Protein AF-J9F140-F1 (afdb_monomer_lite)

Foldseek 3Di:
DVVVVVVVVVVVVVVVVVVVVCVVVVVVVCQQADPNHGQPLSVVVVVCVVVVDDPPPLVVVLVVCVPDDLLVLLVVLLVLLVCLFCVNPQDPVDDLVVLVVLVVVLVPPPPVPDDPVRNVVSVVVSVVSVVVVVVSLVRQLVSLSVSLSCLVSSVVSLVVSLVVLVVDDDDPVSVVSNVSSVVSVVSSVVSNVNSSVSNVVSVVSD

Secondary structure (DSSP, 8-state):
-HHHHHHHHHHHHHHHHHHHHHHHHHHHHHHHEETTEE-HHHHHHHHHHHTT----TTHHHHHHTTTS-HHHHHHHHHHHHHHTSGGGT---SS-HHHHHHHHHHHHHS-TTSS-HHHHHHHHHHHHHHHHHHHHHHHHHHHHHHHHHTTHHHHHHHHHHHHHHHHHS---HHHHHHHHHHHHHHHHHHHHHHHHHHHHHHHHHH-

Sequence (206 aa):
MKSIIWSHLLVSVILWISRTVDAVLLRKKHELFVDDVPCYICAAEWKLQSGGRKIVTELAKLIEDEDKCEATVVREVKNTLIMMQPESWQNTAIDGFTLKRDTEEFLNENQNSLSLEQFRKKLTILSSRWEKYRMQQDFNKWTTLRHWLRLPALRLRLQILEKDLKNEKQSRRFRRLLHRVKQVQNILQSVRKKLQDVYAIFHREG

Structure (mmCIF, N/CA/C/O backbone):
data_AF-J9F140-F1
#
_entry.id   AF-J9F140-F1
#
loop_
_atom_site.group_PDB
_atom_site.id
_atom_site.type_symbol
_atom_site.label_atom_id
_atom_site.label_alt_id
_atom_site.label_comp_id
_atom_site.label_asym_id
_atom_site.label_entity_id
_atom_site.label_seq_id
_atom_site.pdbx_PDB_ins_code
_atom_site.Cartn_x
_atom_site.Cartn_y
_atom_site.Cartn_z
_atom_site.occupancy
_atom_site.B_iso_or_equiv
_atom_site.auth_seq_id
_atom_site.auth_comp_id
_atom_site.auth_asym_id
_atom_site.auth_atom_id
_atom_site.pdbx_PDB_model_num
ATOM 1 N N . MET A 1 1 ? 39.757 40.981 27.032 1.00 59.47 1 MET A N 1
ATOM 2 C CA . MET A 1 1 ? 39.520 40.463 25.661 1.00 59.47 1 MET A CA 1
ATOM 3 C C . MET A 1 1 ? 39.033 39.009 25.583 1.00 59.47 1 MET A C 1
ATOM 5 O O . MET A 1 1 ? 38.206 38.746 24.724 1.00 59.47 1 MET A O 1
ATOM 9 N N . LYS A 1 2 ? 39.452 38.067 26.452 1.00 66.94 2 LYS A N 1
ATOM 10 C CA . LYS A 1 2 ? 39.021 36.647 26.361 1.00 66.94 2 LYS A CA 1
ATOM 11 C C . LYS A 1 2 ? 37.501 36.404 26.510 1.00 66.94 2 LYS A C 1
ATOM 13 O O . LYS A 1 2 ? 36.978 35.514 25.854 1.00 66.94 2 LYS A O 1
ATOM 18 N N . SER A 1 3 ? 36.792 37.207 27.311 1.00 78.50 3 SER A N 1
ATOM 19 C CA . SER A 1 3 ? 35.352 37.015 27.587 1.00 78.50 3 SER A CA 1
ATOM 20 C C . SER A 1 3 ? 34.447 37.259 26.364 1.00 78.50 3 SER A C 1
ATOM 22 O O . SER A 1 3 ? 33.542 36.475 26.093 1.00 78.50 3 SER A O 1
ATOM 24 N N . ILE A 1 4 ? 34.750 38.287 25.561 1.00 79.00 4 ILE A N 1
ATOM 25 C CA . ILE A 1 4 ? 33.951 38.662 24.377 1.00 79.00 4 ILE A CA 1
ATOM 26 C C . ILE A 1 4 ? 34.038 37.584 23.283 1.00 79.00 4 ILE A C 1
ATOM 28 O O . ILE A 1 4 ? 33.052 37.267 22.630 1.00 79.00 4 ILE A O 1
ATOM 32 N N . ILE A 1 5 ? 35.206 36.962 23.106 1.00 80.75 5 ILE A N 1
ATOM 33 C CA . ILE A 1 5 ? 35.382 35.888 22.115 1.00 80.75 5 ILE A CA 1
ATOM 34 C C . ILE A 1 5 ? 34.545 34.657 22.500 1.00 80.75 5 ILE A C 1
ATOM 36 O O . ILE A 1 5 ? 33.946 34.016 21.639 1.00 80.75 5 ILE A O 1
ATOM 40 N N . TRP A 1 6 ? 34.459 34.351 23.798 1.00 77.3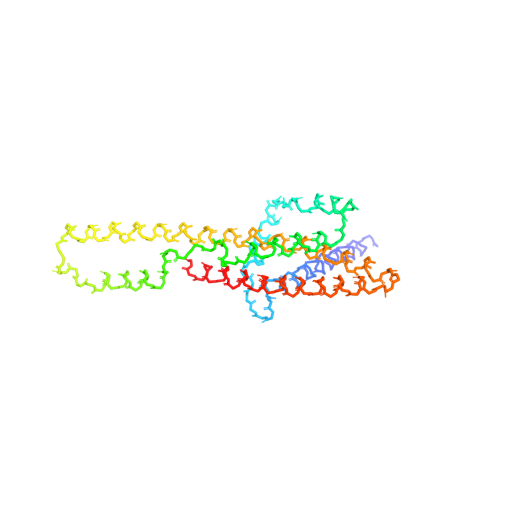1 6 TRP A N 1
ATOM 41 C CA . TRP A 1 6 ? 33.700 33.205 24.299 1.00 77.31 6 TRP A CA 1
ATOM 42 C C . TRP A 1 6 ? 32.186 33.385 24.137 1.00 77.31 6 TRP A C 1
ATOM 44 O O . TRP A 1 6 ? 31.502 32.446 23.730 1.00 77.31 6 TRP A O 1
ATOM 54 N N . SER A 1 7 ? 31.662 34.594 24.372 1.00 80.62 7 SER A N 1
ATOM 55 C CA . SER A 1 7 ? 30.239 34.881 24.152 1.00 80.62 7 SER A CA 1
ATOM 56 C C . SER A 1 7 ? 29.858 34.804 22.670 1.00 80.62 7 SER A C 1
ATOM 58 O O . SER A 1 7 ? 28.832 34.211 22.339 1.00 80.62 7 SER A O 1
ATOM 60 N N . HIS A 1 8 ? 30.701 35.307 21.761 1.00 82.69 8 HIS A N 1
ATOM 61 C CA . HIS A 1 8 ? 30.459 35.186 20.319 1.00 82.69 8 HIS A CA 1
ATOM 62 C C . HIS A 1 8 ? 30.480 33.733 19.825 1.00 82.69 8 HIS A C 1
ATOM 64 O O . HIS A 1 8 ? 29.659 33.373 18.980 1.00 82.69 8 HIS A O 1
ATOM 70 N N . LEU A 1 9 ? 31.372 32.889 20.357 1.00 83.25 9 LEU A N 1
ATOM 71 C CA . LEU A 1 9 ? 31.403 31.457 20.037 1.00 83.25 9 LEU A CA 1
ATOM 72 C C . LEU A 1 9 ? 30.153 30.725 20.546 1.00 83.25 9 LEU A C 1
ATOM 74 O O . LEU A 1 9 ? 29.583 29.914 19.825 1.00 83.25 9 LEU A O 1
ATOM 78 N N . LEU A 1 10 ? 29.679 31.039 21.753 1.00 85.19 10 LEU A N 1
ATOM 79 C CA . LEU A 1 10 ? 28.438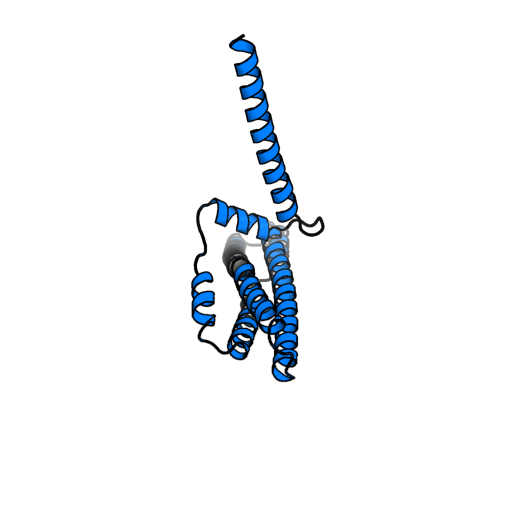 30.464 22.281 1.00 85.19 10 LEU A CA 1
ATOM 80 C C . LEU A 1 10 ? 27.223 30.847 21.430 1.00 85.19 10 LEU A C 1
ATOM 82 O O . LEU A 1 10 ? 26.430 29.982 21.062 1.00 85.19 10 LEU A O 1
ATOM 86 N N . VAL A 1 11 ? 27.096 32.125 21.066 1.00 84.38 11 VAL A N 1
ATOM 87 C CA . VAL A 1 11 ? 25.976 32.607 20.245 1.00 84.38 11 VAL A CA 1
ATOM 88 C C . VAL A 1 11 ? 26.010 31.999 18.841 1.00 84.38 11 VAL A C 1
ATOM 90 O O . VAL A 1 11 ? 24.961 31.614 18.327 1.00 84.38 11 VAL A O 1
ATOM 93 N N . SER A 1 12 ? 27.186 31.855 18.221 1.00 81.94 12 SER A N 1
ATOM 94 C CA . SER A 1 12 ? 27.295 31.239 16.893 1.00 81.94 12 SER A CA 1
ATOM 95 C C . SER A 1 12 ? 26.945 29.749 16.914 1.00 81.94 12 SER A C 1
ATOM 97 O O . SER A 1 12 ? 26.233 29.287 16.021 1.00 81.94 12 SER A O 1
ATOM 99 N N . VAL A 1 13 ? 27.344 29.017 17.960 1.00 80.56 13 VAL A N 1
ATOM 100 C CA . VAL A 1 13 ? 26.950 27.615 18.167 1.00 80.56 13 VAL A CA 1
ATOM 101 C C . VAL A 1 13 ? 25.440 27.499 18.388 1.00 80.56 13 VAL A C 1
ATOM 103 O O . VAL A 1 13 ? 24.804 26.669 17.744 1.00 80.56 13 VAL A O 1
ATOM 106 N N . ILE A 1 14 ? 24.834 28.358 19.214 1.00 80.81 14 ILE A N 1
ATOM 107 C CA . ILE A 1 14 ? 23.378 28.357 19.448 1.00 80.81 14 ILE A CA 1
ATOM 108 C C . ILE A 1 14 ? 22.607 28.692 18.165 1.00 80.81 14 ILE A C 1
ATOM 110 O O . ILE A 1 14 ? 21.618 28.028 17.856 1.00 80.81 14 ILE A O 1
ATOM 114 N N . LEU A 1 15 ? 23.057 29.679 17.385 1.00 76.81 15 LEU A N 1
ATOM 115 C CA . LEU A 1 15 ? 22.443 30.034 16.101 1.00 76.81 15 LEU A CA 1
ATOM 116 C C . LEU A 1 15 ? 22.581 28.911 15.069 1.00 76.81 15 LEU A C 1
ATOM 118 O O . LEU A 1 15 ? 21.655 28.672 14.295 1.00 76.81 15 LEU A O 1
ATOM 122 N N . TRP A 1 16 ? 23.711 28.203 15.059 1.00 76.75 16 TRP A N 1
ATOM 123 C CA . TRP A 1 16 ? 23.919 27.050 14.187 1.00 76.75 16 TRP A CA 1
ATOM 124 C C . TRP A 1 16 ? 23.040 25.860 14.598 1.00 76.75 16 TRP A C 1
ATOM 126 O O . TRP A 1 16 ? 22.388 25.257 13.744 1.00 76.75 16 TRP A O 1
ATOM 136 N N . ILE A 1 17 ? 22.924 25.576 15.900 1.00 71.94 17 ILE A N 1
ATOM 137 C CA . ILE A 1 17 ? 21.988 24.574 16.433 1.00 71.94 17 ILE A CA 1
ATOM 138 C C . ILE A 1 17 ? 20.545 24.963 16.092 1.00 71.94 17 ILE A C 1
ATOM 140 O O . ILE A 1 17 ? 19.799 24.136 15.586 1.00 71.94 17 ILE A O 1
ATOM 144 N N . SER A 1 18 ? 20.158 26.224 16.275 1.00 62.44 18 SER A N 1
ATOM 145 C CA . SER A 1 18 ? 18.796 26.690 15.973 1.00 62.44 18 SER A CA 1
ATOM 146 C C . SER A 1 18 ? 18.481 26.555 14.483 1.00 62.44 18 SER A C 1
ATOM 148 O O . SER A 1 18 ? 17.487 25.939 14.123 1.00 62.44 18 SER A O 1
ATOM 150 N N . ARG A 1 19 ? 19.381 27.003 13.594 1.00 60.34 19 ARG A N 1
ATOM 151 C CA . ARG A 1 19 ? 19.200 26.847 12.139 1.00 60.34 19 ARG A CA 1
ATOM 152 C C . ARG A 1 19 ? 19.145 25.388 11.699 1.00 60.34 19 ARG A C 1
ATOM 154 O O . ARG A 1 19 ? 18.397 25.067 10.780 1.00 60.34 19 ARG A O 1
ATOM 161 N N . THR A 1 20 ? 19.936 24.508 12.311 1.00 58.12 20 THR A N 1
ATOM 162 C CA . THR A 1 20 ? 19.907 23.075 11.981 1.00 58.12 20 THR A CA 1
ATOM 163 C C . THR A 1 20 ? 18.639 22.410 12.505 1.00 58.12 20 THR A C 1
ATOM 165 O O . THR A 1 20 ? 18.021 21.647 11.767 1.00 58.12 20 THR A O 1
ATOM 168 N N . VAL A 1 21 ? 18.190 22.748 13.715 1.00 54.88 21 VAL A N 1
ATOM 169 C CA . VAL A 1 21 ? 16.922 22.278 14.288 1.00 54.88 21 VAL A CA 1
ATOM 170 C C . VAL A 1 21 ? 15.734 22.773 13.464 1.00 54.88 21 VAL A C 1
ATOM 172 O O . VAL A 1 21 ? 14.889 21.956 13.107 1.00 54.88 21 VAL A O 1
ATOM 175 N N . ASP A 1 22 ? 15.710 24.046 13.068 1.00 51.19 22 ASP A N 1
ATOM 176 C CA . ASP A 1 22 ? 14.658 24.633 12.233 1.00 51.19 22 ASP A CA 1
ATOM 177 C C . ASP A 1 22 ? 14.644 24.034 10.827 1.00 51.19 22 ASP A C 1
ATOM 179 O O . ASP A 1 22 ? 13.587 23.650 10.337 1.00 51.19 22 ASP A O 1
ATOM 183 N N . ALA A 1 23 ? 15.802 23.876 10.175 1.00 51.81 23 ALA A N 1
ATOM 184 C CA . ALA A 1 23 ? 15.877 23.245 8.856 1.00 51.81 23 ALA A CA 1
ATOM 185 C C . ALA A 1 23 ? 15.417 21.779 8.903 1.00 51.81 23 ALA A C 1
ATOM 187 O O . ALA A 1 23 ? 14.717 21.311 8.002 1.00 51.81 23 ALA A O 1
ATOM 188 N N . VAL A 1 24 ? 15.771 21.062 9.972 1.00 53.59 24 VAL A N 1
ATOM 189 C CA . VAL A 1 24 ? 15.339 19.684 10.204 1.00 53.59 24 VAL A CA 1
ATOM 190 C C . VAL A 1 24 ? 13.840 19.630 10.516 1.00 53.59 24 VAL A C 1
ATOM 192 O O . VAL A 1 24 ? 13.155 18.786 9.949 1.00 53.59 24 VAL A O 1
ATOM 195 N N . LEU A 1 25 ? 13.298 20.520 11.351 1.00 48.81 25 LEU A N 1
ATOM 196 C CA . LEU A 1 25 ? 11.868 20.585 11.688 1.00 48.81 25 LEU A CA 1
ATOM 197 C C . LEU A 1 25 ? 11.001 21.010 10.499 1.00 48.81 25 LEU A C 1
ATOM 199 O O . LEU A 1 25 ? 9.963 20.397 10.256 1.00 48.81 25 LEU A O 1
ATOM 203 N N . LEU A 1 26 ? 11.422 22.020 9.736 1.00 48.19 26 LEU A N 1
ATOM 204 C CA . LEU A 1 26 ? 10.683 22.532 8.581 1.00 48.19 26 LEU A CA 1
ATOM 205 C C . LEU A 1 26 ? 10.656 21.510 7.446 1.00 48.19 26 LEU A C 1
ATOM 207 O O . LEU A 1 26 ? 9.578 21.241 6.914 1.00 48.19 26 LEU A O 1
ATOM 211 N N . ARG A 1 27 ? 11.794 20.875 7.125 1.00 48.53 27 ARG A N 1
ATOM 212 C CA . ARG A 1 27 ? 11.831 19.789 6.133 1.00 48.53 27 ARG A CA 1
ATOM 213 C C . ARG A 1 27 ? 10.997 18.580 6.608 1.00 48.53 27 ARG A C 1
ATOM 215 O O . ARG A 1 27 ? 10.273 18.007 5.805 1.00 48.53 27 ARG A O 1
ATOM 222 N N . LYS A 1 28 ? 10.981 18.278 7.919 1.00 50.09 28 LYS A N 1
ATOM 223 C CA . LYS A 1 28 ? 10.159 17.208 8.534 1.00 50.09 28 LYS A CA 1
ATOM 224 C C . LYS A 1 28 ? 8.651 17.480 8.528 1.00 50.09 28 LYS A C 1
ATOM 226 O O . LYS A 1 28 ? 7.879 16.554 8.291 1.00 50.09 28 LYS A O 1
ATOM 231 N N . LYS A 1 29 ? 8.203 18.717 8.787 1.00 48.66 29 LYS A N 1
ATOM 232 C CA . LYS A 1 29 ? 6.767 19.063 8.764 1.00 48.66 29 LYS A CA 1
ATOM 233 C C . LYS A 1 29 ? 6.185 18.887 7.358 1.00 48.66 29 LYS A C 1
ATOM 235 O O . LYS A 1 29 ? 5.080 18.375 7.230 1.00 48.66 29 LYS A O 1
ATOM 240 N N . HIS A 1 30 ? 6.957 19.233 6.325 1.00 45.16 30 HIS A N 1
ATOM 241 C CA . HIS A 1 30 ? 6.558 19.069 4.923 1.00 45.16 30 HIS A CA 1
ATOM 242 C C . HIS A 1 30 ? 6.553 17.606 4.449 1.00 45.16 30 HIS A C 1
ATOM 244 O O . HIS A 1 30 ? 5.907 17.300 3.459 1.00 45.16 30 HIS A O 1
ATOM 250 N N . GLU A 1 31 ? 7.249 16.686 5.124 1.00 47.69 31 GLU A N 1
ATOM 251 C CA . GLU A 1 31 ? 7.176 15.250 4.798 1.00 47.69 31 GLU A CA 1
ATOM 252 C C . GLU A 1 31 ? 6.000 14.550 5.499 1.00 47.69 31 GLU A C 1
ATOM 254 O O . GLU A 1 31 ? 5.459 13.571 4.987 1.00 47.69 31 GLU A O 1
ATOM 259 N N . LEU A 1 32 ? 5.571 15.058 6.659 1.00 57.47 32 LEU A N 1
ATOM 260 C CA . LEU A 1 32 ? 4.424 14.530 7.409 1.00 57.47 32 LEU A CA 1
ATOM 261 C C . LEU A 1 32 ? 3.071 14.996 6.853 1.00 57.47 32 LEU A C 1
ATOM 263 O O . LEU A 1 32 ? 2.058 14.351 7.124 1.00 57.47 32 LEU A O 1
ATOM 267 N N . PHE A 1 33 ? 3.055 16.077 6.075 1.00 53.47 33 PHE A N 1
ATOM 268 C CA . PHE A 1 33 ? 1.880 16.600 5.382 1.00 53.47 33 PHE A CA 1
ATOM 269 C C . PHE A 1 33 ? 2.134 16.596 3.876 1.00 53.47 33 PHE A C 1
ATOM 271 O O . PHE A 1 33 ? 3.070 17.231 3.408 1.00 53.47 33 PHE A O 1
ATOM 278 N N . VAL A 1 34 ? 1.296 15.894 3.115 1.00 57.22 34 VAL A N 1
ATOM 279 C CA . VAL A 1 34 ? 1.288 15.975 1.647 1.00 57.22 34 VAL A CA 1
ATOM 280 C C . VAL A 1 34 ? 0.036 16.753 1.270 1.00 57.22 34 VAL A C 1
ATOM 282 O O . VAL A 1 34 ? -1.055 16.318 1.629 1.00 57.22 34 VAL A O 1
ATOM 285 N N . ASP A 1 35 ? 0.196 17.894 0.598 1.00 62.00 35 ASP A N 1
ATOM 286 C CA . ASP A 1 35 ? -0.910 18.771 0.179 1.00 62.00 35 ASP A CA 1
ATOM 287 C C . ASP A 1 35 ? -1.886 19.100 1.335 1.00 62.00 35 ASP A C 1
ATOM 289 O O . ASP A 1 35 ? -3.093 18.911 1.219 1.00 62.00 35 ASP A O 1
ATOM 293 N N . ASP A 1 36 ? -1.350 19.509 2.494 1.00 61.59 36 ASP A N 1
ATOM 294 C CA . ASP A 1 36 ? -2.088 19.819 3.738 1.00 61.59 36 ASP A CA 1
ATOM 295 C C . ASP A 1 36 ? -2.858 18.650 4.392 1.00 61.59 36 ASP A C 1
ATOM 297 O O . ASP A 1 36 ? -3.482 18.816 5.444 1.00 61.59 36 ASP A O 1
ATOM 301 N N . VAL A 1 37 ? -2.755 17.429 3.856 1.00 66.50 37 VAL A N 1
ATOM 302 C CA . VAL A 1 37 ? -3.357 16.218 4.437 1.00 66.50 37 VAL A CA 1
ATOM 303 C C . VAL A 1 37 ? -2.308 15.433 5.239 1.00 66.50 37 VAL A C 1
ATOM 305 O O . VAL A 1 37 ? -1.187 15.232 4.757 1.00 66.50 37 VAL A O 1
ATOM 308 N N . PRO A 1 38 ? -2.633 14.932 6.451 1.00 73.06 38 PRO A N 1
ATOM 309 C CA . PRO A 1 38 ? -1.696 14.128 7.231 1.00 73.06 38 PRO A CA 1
ATOM 310 C C . PRO A 1 38 ? -1.304 12.843 6.487 1.00 73.06 38 PRO A C 1
ATOM 312 O O . PRO A 1 38 ? -2.147 12.004 6.158 1.00 73.06 38 PRO A O 1
ATOM 315 N N . CYS A 1 39 ? -0.003 12.651 6.274 1.00 84.56 39 CYS A N 1
ATOM 316 C CA . CYS A 1 39 ? 0.569 11.430 5.723 1.00 84.56 39 CYS A CA 1
ATOM 317 C C . CYS A 1 39 ? 0.933 10.454 6.855 1.00 84.56 39 CYS A C 1
ATOM 319 O O . CYS A 1 39 ? 2.082 10.364 7.298 1.00 84.56 39 CYS A O 1
ATOM 321 N N . TYR A 1 40 ? -0.051 9.679 7.321 1.00 87.56 40 TYR A N 1
ATOM 322 C CA . TYR A 1 40 ? 0.151 8.696 8.398 1.00 87.56 40 TYR A CA 1
ATOM 323 C C . TYR A 1 40 ? 1.233 7.657 8.072 1.00 87.56 40 TYR A C 1
ATOM 325 O O . TYR A 1 40 ? 1.972 7.226 8.959 1.00 87.56 40 TYR A O 1
ATOM 333 N N . ILE A 1 41 ? 1.349 7.270 6.799 1.00 89.12 41 ILE A N 1
ATOM 334 C CA . ILE A 1 41 ? 2.367 6.316 6.355 1.00 89.12 41 ILE A CA 1
ATOM 335 C C . ILE A 1 41 ? 3.774 6.929 6.347 1.00 89.12 41 ILE A C 1
ATOM 337 O O . ILE A 1 41 ? 4.720 6.245 6.726 1.00 89.12 41 ILE A O 1
ATOM 341 N N . CYS A 1 42 ? 3.912 8.224 6.036 1.00 87.62 42 CYS A N 1
ATOM 342 C CA . CYS A 1 42 ? 5.182 8.950 6.133 1.00 87.62 42 CYS A CA 1
ATOM 343 C C . CYS A 1 42 ? 5.656 9.016 7.594 1.00 87.62 42 CYS A C 1
ATOM 345 O O . CYS A 1 42 ? 6.821 8.765 7.897 1.00 87.62 42 CYS A O 1
ATOM 347 N N . ALA A 1 43 ? 4.732 9.262 8.532 1.00 86.50 43 ALA A N 1
ATOM 348 C CA . ALA A 1 43 ? 5.036 9.213 9.961 1.00 86.50 43 ALA A CA 1
ATOM 349 C C . ALA A 1 43 ? 5.502 7.814 10.410 1.00 86.50 43 ALA A C 1
ATOM 351 O O . ALA A 1 43 ? 6.410 7.691 11.234 1.00 86.50 43 ALA A O 1
ATOM 352 N N . ALA A 1 44 ? 4.893 6.754 9.869 1.00 87.00 44 ALA A N 1
ATOM 353 C CA . ALA A 1 44 ? 5.270 5.373 10.161 1.00 87.00 44 ALA A CA 1
ATOM 354 C C . ALA A 1 44 ? 6.637 4.993 9.567 1.00 87.00 44 ALA A C 1
ATOM 356 O O . ALA A 1 44 ? 7.456 4.385 10.258 1.00 87.00 44 ALA A O 1
ATOM 357 N N . GLU A 1 45 ? 6.911 5.395 8.325 1.00 87.75 45 GLU A N 1
ATOM 358 C CA . GLU A 1 45 ? 8.227 5.275 7.692 1.00 87.75 45 GLU A CA 1
ATOM 359 C C . GLU A 1 45 ? 9.303 5.966 8.533 1.00 87.75 45 GLU A C 1
ATOM 361 O O . GLU A 1 45 ? 10.316 5.349 8.865 1.00 87.75 45 GLU A O 1
ATOM 366 N N . TRP A 1 46 ? 9.059 7.209 8.952 1.00 83.00 46 TRP A N 1
ATOM 367 C CA . TRP A 1 46 ? 10.010 7.960 9.764 1.00 83.00 46 TRP A CA 1
ATOM 368 C C . TRP A 1 46 ? 10.302 7.276 11.104 1.00 83.00 46 TRP A C 1
ATOM 370 O O . TRP A 1 46 ? 11.464 7.176 11.506 1.00 83.00 46 TRP A O 1
ATOM 380 N N . LYS A 1 47 ? 9.270 6.760 11.787 1.00 83.94 47 LYS A N 1
ATOM 381 C CA . LYS A 1 47 ? 9.439 5.985 13.028 1.00 83.94 47 LYS A CA 1
ATOM 382 C C . LYS A 1 47 ? 10.315 4.749 12.805 1.00 83.94 47 LYS A C 1
ATOM 384 O O . LYS A 1 47 ? 11.180 4.466 13.632 1.00 83.94 47 LYS A O 1
ATOM 389 N N . LEU A 1 48 ? 10.135 4.033 11.692 1.00 82.38 48 LEU A N 1
ATOM 390 C CA . LEU A 1 48 ? 10.961 2.867 11.361 1.00 82.38 48 LEU A CA 1
ATOM 391 C C . LEU A 1 48 ? 12.418 3.237 11.072 1.00 82.38 48 LEU A C 1
ATOM 393 O O . LEU A 1 48 ? 13.324 2.577 11.582 1.00 82.38 48 LEU A O 1
ATOM 397 N N . GLN A 1 49 ? 12.642 4.291 10.285 1.00 79.50 49 GLN A N 1
ATOM 398 C CA . GLN A 1 49 ? 13.987 4.752 9.939 1.00 79.50 49 GLN A CA 1
ATOM 399 C C . GLN A 1 49 ? 14.733 5.284 11.168 1.00 79.50 49 GLN A C 1
ATOM 401 O O . GLN A 1 49 ? 15.905 4.968 11.371 1.00 79.50 49 GLN A O 1
ATOM 406 N N . SER A 1 50 ? 14.035 6.035 12.024 1.00 74.75 50 SER A N 1
ATOM 407 C CA . SER A 1 50 ? 14.586 6.589 13.266 1.00 74.75 50 SER A CA 1
ATOM 408 C C . SER A 1 50 ? 14.865 5.507 14.314 1.00 74.75 50 SER A C 1
ATOM 410 O O . SER A 1 50 ? 15.772 5.659 15.124 1.00 74.75 50 SER A O 1
ATOM 412 N N . GLY A 1 51 ? 14.146 4.380 14.266 1.00 74.69 51 GLY A N 1
ATOM 413 C CA . GLY A 1 51 ? 14.419 3.183 15.068 1.00 74.69 51 GLY A CA 1
ATOM 414 C C . GLY A 1 51 ? 15.624 2.351 14.605 1.00 74.69 51 GLY A C 1
ATOM 415 O O . GLY A 1 51 ? 15.811 1.242 15.098 1.00 74.69 51 GLY A O 1
ATOM 416 N N . GLY A 1 52 ? 16.410 2.818 13.627 1.00 59.59 52 GLY A N 1
ATOM 417 C CA . GLY A 1 52 ? 17.622 2.138 13.153 1.00 59.59 52 GLY A CA 1
ATOM 418 C C . GLY A 1 52 ? 17.385 0.941 12.222 1.00 59.59 52 GLY A C 1
ATOM 419 O O . GLY A 1 52 ? 18.345 0.335 11.747 1.00 59.59 52 GLY A O 1
ATOM 420 N N . ARG A 1 53 ? 16.130 0.603 11.894 1.00 57.69 53 ARG A N 1
ATOM 421 C CA . ARG A 1 53 ? 15.814 -0.455 10.922 1.00 57.69 53 ARG A CA 1
ATOM 422 C C . ARG A 1 53 ? 15.964 0.087 9.500 1.00 57.69 53 ARG A C 1
ATOM 424 O O . ARG A 1 53 ? 14.994 0.523 8.884 1.00 57.69 53 ARG A O 1
ATOM 431 N N . LYS A 1 54 ? 17.181 0.052 8.951 1.00 54.88 54 LYS A N 1
ATOM 432 C CA . LYS A 1 54 ? 17.388 0.279 7.512 1.00 54.88 54 LYS A CA 1
ATOM 433 C C . LYS A 1 54 ? 16.851 -0.919 6.726 1.00 54.88 54 LYS A C 1
ATOM 435 O O . LYS A 1 54 ? 17.280 -2.049 6.941 1.00 54.88 54 LYS A O 1
ATOM 440 N N . ILE A 1 55 ? 15.942 -0.679 5.785 1.00 54.44 55 ILE A N 1
ATOM 441 C CA . ILE A 1 55 ? 15.548 -1.680 4.788 1.00 54.44 55 ILE A CA 1
ATOM 442 C C . ILE A 1 55 ? 16.575 -1.604 3.657 1.00 54.44 55 ILE A C 1
ATOM 444 O O . ILE A 1 55 ? 16.524 -0.707 2.823 1.00 54.44 55 ILE A O 1
ATOM 448 N N . VAL A 1 56 ? 17.553 -2.511 3.671 1.00 50.97 56 VAL A N 1
ATOM 449 C CA . VAL A 1 56 ? 18.720 -2.495 2.762 1.00 50.97 56 VAL A CA 1
ATOM 450 C C . VAL A 1 56 ? 18.474 -3.277 1.454 1.00 50.97 56 VAL A C 1
ATOM 452 O O . VAL A 1 56 ? 19.335 -3.345 0.587 1.00 50.97 56 VAL A O 1
ATOM 455 N N . THR A 1 57 ? 17.291 -3.853 1.236 1.00 53.50 57 THR A N 1
ATOM 456 C CA . THR A 1 57 ? 17.116 -4.914 0.225 1.00 53.50 57 THR A CA 1
ATOM 457 C C . THR A 1 57 ? 17.063 -4.483 -1.244 1.00 53.50 57 THR A C 1
ATOM 459 O O . THR A 1 57 ? 17.234 -5.339 -2.104 1.00 53.50 57 THR A O 1
ATOM 462 N N . GLU A 1 58 ? 16.846 -3.210 -1.583 1.00 54.28 58 GLU A N 1
ATOM 463 C CA . GLU A 1 58 ? 16.679 -2.813 -2.997 1.00 54.28 58 GLU A CA 1
ATOM 464 C C . GLU A 1 58 ? 17.946 -2.234 -3.656 1.00 54.28 58 GLU A C 1
ATOM 466 O O . GLU A 1 58 ? 18.006 -2.188 -4.881 1.00 54.28 58 GLU A O 1
ATOM 471 N N . LEU A 1 59 ? 18.982 -1.847 -2.895 1.00 57.84 59 LEU A N 1
ATOM 472 C CA . LEU A 1 59 ? 20.240 -1.366 -3.494 1.00 57.84 59 LEU A CA 1
ATOM 473 C C . LEU A 1 59 ? 20.973 -2.487 -4.252 1.00 57.84 59 LEU A C 1
ATOM 475 O O . LEU A 1 59 ? 21.564 -2.232 -5.292 1.00 57.84 59 LEU A O 1
ATOM 479 N N . ALA A 1 60 ? 20.876 -3.734 -3.778 1.00 59.66 60 ALA A N 1
ATOM 480 C CA . ALA A 1 60 ? 21.467 -4.894 -4.448 1.00 59.66 60 ALA A CA 1
ATOM 481 C C . ALA A 1 60 ? 20.911 -5.099 -5.869 1.00 59.66 60 ALA A C 1
ATOM 483 O O . ALA A 1 60 ? 21.664 -5.382 -6.794 1.00 59.66 60 ALA A O 1
ATOM 484 N N . LYS A 1 61 ? 19.608 -4.858 -6.070 1.00 67.31 61 LYS A N 1
ATOM 485 C CA . LYS A 1 61 ? 18.967 -5.006 -7.386 1.00 67.31 61 LYS A CA 1
ATOM 486 C C . LYS A 1 61 ? 19.438 -3.978 -8.411 1.00 67.31 61 LYS A C 1
ATOM 488 O O . LYS A 1 61 ? 19.346 -4.248 -9.597 1.00 67.31 61 LYS A O 1
ATOM 493 N N . LEU A 1 62 ? 19.907 -2.807 -7.972 1.00 66.31 62 LEU A N 1
ATOM 494 C CA . LEU A 1 62 ? 20.468 -1.805 -8.883 1.00 66.31 62 LEU A CA 1
ATOM 495 C C . LEU A 1 62 ? 21.770 -2.295 -9.521 1.00 66.31 62 LEU A C 1
ATOM 497 O O . LEU A 1 62 ? 21.991 -2.031 -10.693 1.00 66.31 62 LEU A O 1
ATOM 501 N N . ILE A 1 63 ? 22.590 -3.035 -8.770 1.00 68.12 63 ILE A N 1
ATOM 502 C CA . ILE A 1 63 ? 23.827 -3.638 -9.283 1.00 68.12 63 ILE A CA 1
ATOM 503 C C . ILE A 1 63 ? 23.482 -4.751 -10.283 1.00 68.12 63 ILE A C 1
ATOM 505 O O . ILE A 1 63 ? 24.046 -4.806 -11.366 1.00 68.12 63 ILE A O 1
ATOM 509 N N . GLU A 1 64 ? 22.490 -5.590 -9.966 1.00 74.19 64 GLU A N 1
ATOM 510 C CA . GLU A 1 64 ? 22.005 -6.651 -10.868 1.00 74.19 64 GLU A CA 1
ATOM 511 C C . GLU A 1 64 ? 21.364 -6.126 -12.167 1.00 74.19 64 GLU A C 1
ATOM 513 O O . GLU A 1 64 ? 21.183 -6.893 -13.114 1.00 74.19 64 GLU A O 1
ATOM 518 N N . ASP A 1 65 ? 20.959 -4.854 -12.213 1.00 76.38 65 ASP A N 1
ATOM 519 C CA . ASP A 1 65 ? 20.343 -4.258 -13.398 1.00 76.38 65 ASP A CA 1
ATOM 520 C C . ASP A 1 65 ? 21.379 -3.903 -14.481 1.00 76.38 65 ASP A C 1
ATOM 522 O O . ASP A 1 65 ? 20.993 -3.839 -15.647 1.00 76.38 65 ASP A O 1
ATOM 526 N N . GLU A 1 66 ? 22.664 -3.719 -14.138 1.00 72.50 66 GLU A N 1
ATOM 527 C CA . GLU A 1 66 ? 23.722 -3.359 -15.105 1.00 72.50 66 GLU A CA 1
ATOM 528 C C . GLU A 1 66 ? 23.916 -4.437 -16.188 1.00 72.50 66 GLU A C 1
ATOM 530 O O . GLU A 1 66 ? 24.135 -4.114 -17.355 1.00 72.50 66 GLU A O 1
ATOM 535 N N . ASP A 1 67 ? 23.739 -5.713 -15.831 1.00 77.06 67 ASP A N 1
ATOM 536 C CA . ASP A 1 67 ? 23.865 -6.852 -16.751 1.00 77.06 67 ASP A CA 1
ATOM 537 C C . ASP A 1 67 ? 22.578 -7.143 -17.548 1.00 77.06 67 ASP A C 1
ATOM 539 O O . ASP A 1 67 ? 22.546 -8.010 -18.431 1.00 77.06 67 ASP A O 1
ATOM 543 N N . LYS A 1 68 ? 21.469 -6.462 -17.235 1.00 82.38 68 LYS A N 1
ATOM 544 C CA . LYS A 1 68 ? 20.156 -6.747 -17.824 1.00 82.38 68 LYS A CA 1
ATOM 545 C C . LYS A 1 68 ? 19.834 -5.800 -18.969 1.00 82.38 68 LYS A C 1
ATOM 547 O O . LYS A 1 68 ? 20.089 -4.605 -18.933 1.00 82.38 68 LYS A O 1
ATOM 552 N N . CYS A 1 69 ? 19.098 -6.313 -19.958 1.00 86.19 69 CYS A N 1
ATOM 553 C CA . CYS A 1 69 ? 18.452 -5.435 -20.930 1.00 86.19 69 CYS A CA 1
ATOM 554 C C . CYS A 1 69 ? 17.439 -4.519 -20.226 1.00 86.19 69 CYS A C 1
ATOM 556 O O . CYS A 1 69 ? 16.547 -4.978 -19.506 1.00 86.19 69 CYS A O 1
ATOM 558 N N . GLU A 1 70 ? 17.492 -3.231 -20.540 1.00 87.00 70 GLU A N 1
ATOM 559 C CA . GLU A 1 70 ? 16.658 -2.165 -19.988 1.00 87.00 70 GLU A CA 1
ATOM 560 C C . GLU A 1 70 ? 15.163 -2.476 -20.154 1.00 87.00 70 GLU A C 1
ATOM 562 O O . GLU A 1 70 ? 14.337 -2.190 -19.288 1.00 87.00 70 GLU A O 1
ATOM 567 N N . ALA A 1 71 ? 14.788 -3.123 -21.264 1.00 88.62 71 ALA A N 1
ATOM 568 C CA . ALA A 1 71 ? 13.411 -3.547 -21.508 1.00 88.62 71 ALA A CA 1
ATOM 569 C C . ALA A 1 71 ? 12.920 -4.606 -20.505 1.00 88.62 71 ALA A C 1
ATOM 571 O O . ALA A 1 71 ? 11.727 -4.623 -20.178 1.00 88.62 71 ALA A O 1
ATOM 572 N N . THR A 1 72 ? 13.814 -5.475 -20.030 1.00 91.38 72 THR A N 1
ATOM 573 C CA . THR A 1 72 ? 13.533 -6.458 -18.978 1.00 91.38 72 THR A CA 1
ATOM 574 C C . THR A 1 72 ? 13.374 -5.751 -17.641 1.00 91.38 72 THR A C 1
ATOM 576 O O . THR A 1 72 ? 12.358 -5.960 -16.983 1.00 91.38 72 THR A O 1
ATOM 579 N N . VAL A 1 73 ? 14.276 -4.825 -17.302 1.00 90.31 73 VAL A N 1
ATOM 580 C CA . VAL A 1 73 ? 14.200 -4.045 -16.055 1.00 90.31 73 VAL A CA 1
ATOM 581 C C . VAL A 1 73 ? 12.884 -3.259 -15.971 1.00 90.31 73 VAL A C 1
ATOM 583 O O . VAL A 1 73 ? 12.156 -3.354 -14.982 1.00 90.31 73 VAL A O 1
ATOM 586 N N . VAL A 1 74 ? 12.485 -2.563 -17.045 1.00 93.31 74 VAL A N 1
ATOM 587 C CA . VAL A 1 74 ? 11.197 -1.839 -17.095 1.00 93.31 74 VAL A CA 1
ATOM 588 C C . VAL A 1 74 ? 10.006 -2.780 -16.880 1.00 93.31 74 VAL A C 1
ATOM 590 O O . VAL A 1 74 ? 9.035 -2.412 -16.212 1.00 93.31 74 VAL A O 1
ATOM 593 N N . ARG A 1 75 ? 10.059 -4.001 -17.426 1.00 94.12 75 ARG A N 1
ATOM 594 C CA . ARG A 1 75 ? 9.008 -5.011 -17.235 1.00 94.12 75 ARG A CA 1
ATOM 595 C C . ARG A 1 75 ? 8.978 -5.530 -15.797 1.00 94.12 75 ARG A C 1
ATOM 597 O O . ARG A 1 75 ? 7.894 -5.628 -15.231 1.00 94.12 75 ARG A O 1
ATOM 604 N N . GLU A 1 76 ? 10.129 -5.829 -15.203 1.00 93.50 76 GLU A N 1
ATOM 605 C CA . GLU A 1 76 ? 10.241 -6.276 -13.809 1.00 93.50 76 GLU A CA 1
ATOM 606 C C . GLU A 1 76 ? 9.691 -5.230 -12.835 1.00 93.50 76 GLU A C 1
ATOM 608 O O . GLU A 1 76 ? 8.891 -5.562 -11.957 1.00 93.50 76 GLU A O 1
ATOM 613 N N . VAL A 1 77 ? 10.058 -3.956 -13.018 1.00 94.19 77 VAL A N 1
ATOM 614 C CA . VAL A 1 77 ? 9.545 -2.854 -12.191 1.00 94.19 77 VAL A CA 1
ATOM 615 C C . VAL A 1 77 ? 8.035 -2.717 -12.365 1.00 94.19 77 VAL A C 1
ATOM 617 O O . VAL A 1 77 ? 7.314 -2.619 -11.373 1.00 94.19 77 VAL A O 1
ATOM 620 N N . LYS A 1 78 ? 7.527 -2.781 -13.605 1.00 96.44 78 LYS A N 1
ATOM 621 C CA . LYS A 1 78 ? 6.081 -2.762 -13.868 1.00 96.44 78 LYS A CA 1
ATOM 622 C C . LYS A 1 78 ? 5.358 -3.897 -13.140 1.00 96.44 78 LYS A C 1
ATOM 624 O O . LYS A 1 78 ? 4.362 -3.642 -12.472 1.00 96.44 78 LYS A O 1
ATOM 629 N N . ASN A 1 79 ? 5.854 -5.127 -13.255 1.00 96.31 79 ASN A N 1
ATOM 630 C CA . ASN A 1 79 ? 5.253 -6.296 -12.614 1.00 96.31 79 ASN A CA 1
ATOM 631 C C . ASN A 1 79 ? 5.290 -6.172 -11.088 1.00 96.31 79 ASN A C 1
ATOM 633 O O . ASN A 1 79 ? 4.290 -6.434 -10.427 1.00 96.31 79 ASN A O 1
ATOM 637 N N . THR A 1 80 ? 6.407 -5.696 -10.537 1.00 95.25 80 THR A N 1
ATOM 638 C CA . THR A 1 80 ? 6.537 -5.426 -9.100 1.00 95.25 80 THR A CA 1
ATOM 639 C C . THR A 1 80 ? 5.488 -4.414 -8.646 1.00 95.25 80 THR A C 1
ATOM 641 O O . THR A 1 80 ? 4.778 -4.671 -7.681 1.00 95.25 80 THR A O 1
ATOM 644 N N . LEU A 1 81 ? 5.324 -3.302 -9.369 1.00 96.88 81 LEU A N 1
ATOM 645 C CA . LEU A 1 81 ? 4.318 -2.286 -9.051 1.00 96.88 81 LEU A CA 1
ATOM 646 C C . LEU A 1 81 ? 2.882 -2.812 -9.154 1.00 96.88 81 LEU A C 1
ATOM 648 O O . LEU A 1 81 ? 2.048 -2.413 -8.350 1.00 96.88 81 LEU A O 1
ATOM 652 N N . ILE A 1 82 ? 2.588 -3.704 -10.105 1.00 96.06 82 ILE A N 1
ATOM 653 C CA . ILE A 1 82 ? 1.277 -4.364 -10.205 1.00 96.06 82 ILE A CA 1
ATOM 654 C C . ILE A 1 82 ? 1.013 -5.206 -8.953 1.00 96.06 82 ILE A C 1
ATOM 656 O O . ILE A 1 82 ? -0.019 -5.022 -8.320 1.00 96.06 82 ILE A O 1
ATOM 660 N N . MET A 1 83 ? 1.971 -6.039 -8.539 1.00 95.69 83 MET A N 1
ATOM 661 C CA . MET A 1 83 ? 1.845 -6.871 -7.333 1.00 95.69 83 MET A CA 1
ATOM 662 C C . MET A 1 83 ? 1.810 -6.060 -6.029 1.00 95.69 83 MET A C 1
ATOM 664 O O . MET A 1 83 ? 1.391 -6.572 -4.998 1.00 95.69 83 MET A O 1
ATOM 668 N N . MET A 1 84 ? 2.273 -4.807 -6.051 1.00 96.56 84 MET A N 1
ATOM 669 C CA . MET A 1 84 ? 2.204 -3.884 -4.914 1.00 96.56 84 MET A CA 1
ATOM 670 C C . MET A 1 84 ? 0.843 -3.196 -4.778 1.00 96.56 84 MET A C 1
ATOM 672 O O . MET A 1 84 ? 0.603 -2.551 -3.757 1.00 96.56 84 MET A O 1
ATOM 676 N N . GLN A 1 85 ? -0.045 -3.303 -5.769 1.00 96.06 85 GLN A N 1
ATOM 677 C CA . GLN A 1 85 ? -1.374 -2.706 -5.682 1.00 96.06 85 GLN A CA 1
ATOM 678 C C . GLN A 1 85 ? -2.232 -3.420 -4.625 1.00 96.06 85 GLN A C 1
ATOM 680 O O . GLN A 1 85 ? -2.190 -4.651 -4.573 1.00 96.06 85 GLN A O 1
ATOM 685 N N . PRO A 1 86 ? -3.016 -2.687 -3.809 1.00 96.12 86 PRO A N 1
ATOM 686 C CA . PRO A 1 86 ? -3.853 -3.275 -2.761 1.00 96.12 86 PRO A CA 1
ATOM 687 C C . PRO A 1 86 ? -4.765 -4.399 -3.249 1.00 96.12 86 PRO A C 1
ATOM 689 O O . PRO A 1 86 ? -4.926 -5.394 -2.557 1.00 96.12 86 PRO A O 1
ATOM 692 N N . GLU A 1 87 ? -5.267 -4.317 -4.479 1.00 94.94 87 GLU A N 1
ATOM 693 C CA . GLU A 1 87 ? -6.110 -5.348 -5.090 1.00 94.94 87 GLU A CA 1
ATOM 694 C C . GLU A 1 87 ? -5.438 -6.735 -5.165 1.00 94.94 87 GLU A C 1
ATOM 696 O O . GLU A 1 87 ? -6.126 -7.740 -5.306 1.00 94.94 87 GLU A O 1
ATOM 701 N N . SER A 1 88 ? -4.104 -6.807 -5.067 1.00 94.94 88 SER A N 1
ATOM 702 C CA . SER A 1 88 ? -3.345 -8.066 -5.122 1.00 94.94 88 SER A CA 1
ATOM 703 C C . SER A 1 88 ? -3.107 -8.723 -3.758 1.00 94.94 88 SER A C 1
ATOM 705 O O . SER A 1 88 ? -2.677 -9.874 -3.718 1.00 94.94 88 SER A O 1
ATOM 707 N N . TRP A 1 89 ? -3.305 -8.014 -2.643 1.00 95.62 89 TRP A N 1
ATOM 708 C CA . TRP A 1 89 ? -2.900 -8.513 -1.318 1.00 95.62 89 TRP A CA 1
ATOM 709 C C . TRP A 1 89 ? -3.751 -8.024 -0.144 1.00 95.62 89 TRP A C 1
ATOM 711 O O . TRP A 1 89 ? -3.622 -8.576 0.947 1.00 95.62 89 TRP A O 1
ATOM 721 N N . GLN A 1 90 ? -4.579 -6.993 -0.311 1.00 94.00 90 GLN A N 1
ATOM 722 C CA . GLN A 1 90 ? -5.374 -6.422 0.771 1.00 94.00 90 GLN A CA 1
ATOM 723 C C . GLN A 1 90 ? -6.383 -7.453 1.277 1.00 94.00 90 GLN A C 1
ATOM 725 O O . GLN A 1 90 ? -7.169 -8.008 0.514 1.00 94.00 90 GLN A O 1
ATOM 730 N N . ASN A 1 91 ? -6.378 -7.684 2.586 1.00 92.38 91 ASN A N 1
ATOM 731 C CA . ASN A 1 91 ? -7.351 -8.551 3.224 1.00 92.38 91 ASN A CA 1
ATOM 732 C C . ASN A 1 91 ? -8.583 -7.727 3.619 1.00 92.38 91 ASN A C 1
ATOM 734 O O . ASN A 1 91 ? -8.495 -6.852 4.483 1.00 92.38 91 ASN A O 1
ATOM 738 N N . THR A 1 92 ? -9.715 -7.999 2.977 1.00 91.88 92 THR A N 1
ATOM 739 C CA . THR A 1 92 ? -11.013 -7.350 3.221 1.00 91.88 92 THR A CA 1
ATOM 740 C C . THR A 1 92 ? -12.075 -8.344 3.701 1.00 91.88 92 THR A C 1
ATOM 742 O O . THR A 1 92 ? -13.265 -8.122 3.499 1.00 91.88 92 THR A O 1
ATOM 745 N N . ALA A 1 93 ? -11.662 -9.452 4.330 1.00 93.25 93 ALA A N 1
ATOM 746 C CA . ALA A 1 93 ? -12.572 -10.514 4.767 1.00 93.25 93 ALA A CA 1
ATOM 747 C C . ALA A 1 93 ? -13.622 -10.033 5.783 1.00 93.25 93 ALA A C 1
ATOM 749 O O . ALA A 1 93 ? -14.750 -10.524 5.791 1.00 93.25 93 ALA A O 1
ATOM 750 N N . ILE A 1 94 ? -13.255 -9.084 6.645 1.00 91.19 94 ILE A N 1
ATOM 751 C CA . ILE A 1 94 ? -14.149 -8.459 7.619 1.00 91.19 94 ILE A CA 1
ATOM 752 C C . ILE A 1 94 ? -14.269 -6.971 7.289 1.00 91.19 94 ILE A C 1
ATOM 754 O O . ILE A 1 94 ? -13.266 -6.257 7.264 1.00 91.19 94 ILE A O 1
ATOM 758 N N . ASP A 1 95 ? -15.496 -6.503 7.074 1.00 91.31 95 ASP A N 1
ATOM 759 C CA . ASP A 1 95 ? -15.805 -5.078 6.970 1.00 91.31 95 ASP A CA 1
ATOM 760 C C . ASP A 1 95 ? -15.918 -4.455 8.370 1.00 91.31 95 ASP A C 1
ATOM 762 O O . ASP A 1 95 ? -16.787 -4.825 9.168 1.00 91.31 95 ASP A O 1
ATOM 766 N N . GLY A 1 96 ? -15.036 -3.499 8.665 1.00 88.69 96 GLY A N 1
ATOM 767 C CA . GLY A 1 96 ? -15.007 -2.796 9.942 1.00 88.69 96 GLY A CA 1
ATOM 768 C C . GLY A 1 96 ? -16.239 -1.945 10.208 1.00 88.69 96 GLY A C 1
ATOM 769 O O . GLY A 1 96 ? -16.623 -1.798 11.367 1.00 88.69 96 GLY A O 1
ATOM 770 N N . PHE A 1 97 ? -16.879 -1.400 9.169 1.00 89.69 97 PHE A N 1
ATOM 771 C CA . PHE A 1 97 ? -18.095 -0.605 9.339 1.00 89.69 97 PHE A CA 1
ATOM 772 C C . PHE A 1 97 ? -19.261 -1.493 9.774 1.00 89.69 97 PHE A C 1
ATOM 774 O O . PHE A 1 97 ? -19.908 -1.221 10.785 1.00 89.69 97 PHE A O 1
ATOM 781 N N . THR A 1 98 ? -19.466 -2.606 9.065 1.00 91.81 98 THR A N 1
ATOM 782 C CA . THR A 1 98 ? -20.454 -3.619 9.446 1.00 91.81 98 THR A CA 1
ATOM 783 C C . THR A 1 98 ? -20.183 -4.162 10.850 1.00 91.81 98 THR A C 1
ATOM 785 O O . THR A 1 98 ? -21.101 -4.224 11.657 1.00 91.81 98 THR A O 1
ATOM 788 N N . LEU A 1 99 ? -18.928 -4.474 11.199 1.00 91.25 99 LEU A N 1
ATOM 789 C CA . LEU A 1 99 ? -18.593 -4.972 12.538 1.00 91.25 99 LEU A CA 1
ATOM 790 C C . LEU A 1 99 ? -18.902 -3.956 13.654 1.00 91.25 99 LEU A C 1
ATOM 792 O O . LEU A 1 99 ? -19.371 -4.352 14.724 1.00 91.25 99 LEU A O 1
ATOM 796 N N . LYS A 1 100 ? -18.664 -2.659 13.421 1.00 91.38 100 LYS A N 1
ATOM 797 C CA . LYS A 1 100 ? -19.040 -1.591 14.364 1.00 91.38 100 LYS A CA 1
ATOM 798 C C . LYS A 1 100 ? -20.550 -1.518 14.545 1.00 91.38 100 LYS A C 1
ATOM 800 O O . LYS A 1 100 ? -21.006 -1.546 15.681 1.00 91.38 100 LYS A O 1
ATOM 805 N N . ARG A 1 101 ? -21.311 -1.526 13.449 1.00 90.94 101 ARG A N 1
ATOM 806 C CA . ARG A 1 101 ? -22.778 -1.532 13.498 1.00 90.94 101 ARG A CA 1
ATOM 807 C C . ARG A 1 101 ? -23.321 -2.759 14.236 1.00 90.94 101 ARG A C 1
ATOM 809 O O . ARG A 1 101 ? -24.143 -2.597 15.127 1.00 90.94 101 ARG A O 1
ATOM 816 N N . ASP A 1 102 ? -22.821 -3.957 13.925 1.00 89.50 102 ASP A N 1
ATOM 817 C CA . ASP A 1 102 ? -23.211 -5.203 14.608 1.00 89.50 102 ASP A CA 1
ATOM 818 C C . ASP A 1 102 ? -22.920 -5.121 16.122 1.00 89.50 102 ASP A C 1
ATOM 820 O O . ASP A 1 102 ? -23.658 -5.655 16.949 1.00 89.50 102 ASP A O 1
ATOM 824 N N . THR A 1 103 ? -21.829 -4.442 16.497 1.00 89.12 103 THR A N 1
ATOM 825 C CA . THR A 1 103 ? -21.458 -4.210 17.900 1.00 89.12 103 THR A CA 1
ATOM 826 C C . THR A 1 103 ? -22.399 -3.219 18.575 1.00 89.12 103 THR A C 1
ATOM 828 O O . THR A 1 103 ? -22.836 -3.468 19.692 1.00 89.12 103 THR A O 1
ATOM 831 N N . GLU A 1 104 ? -22.720 -2.108 17.915 1.00 90.06 104 GLU A N 1
ATOM 832 C CA . GLU A 1 104 ? -23.665 -1.107 18.420 1.00 90.06 104 GLU A CA 1
ATOM 833 C C . GLU A 1 104 ? -25.065 -1.702 18.598 1.00 90.06 104 GLU A C 1
ATOM 835 O O . GLU A 1 104 ? -25.693 -1.481 19.629 1.00 90.06 104 GLU A O 1
ATOM 840 N N . GLU A 1 105 ? -25.533 -2.508 17.645 1.00 88.75 105 GLU A N 1
ATOM 841 C CA . GLU A 1 105 ? -26.802 -3.229 17.748 1.00 88.75 105 GLU A CA 1
ATOM 842 C C . GLU A 1 105 ? -26.797 -4.190 18.941 1.00 88.75 105 GLU A C 1
ATOM 844 O O . GLU A 1 105 ? -27.703 -4.135 19.767 1.00 88.75 105 GLU A O 1
ATOM 849 N N . PHE A 1 106 ? -25.735 -4.984 19.112 1.00 86.44 106 PHE A N 1
ATOM 850 C CA . PHE A 1 106 ? -25.586 -5.870 20.270 1.00 86.44 106 PHE A CA 1
ATOM 851 C C . PHE A 1 106 ? -25.568 -5.121 21.615 1.00 86.44 106 PHE A C 1
ATOM 853 O O . PHE A 1 106 ? -26.085 -5.632 22.605 1.00 86.44 106 PHE A O 1
ATOM 860 N N . LEU A 1 107 ? -24.977 -3.924 21.671 1.00 84.00 107 LEU A N 1
ATOM 861 C CA . LEU A 1 107 ? -24.954 -3.096 22.883 1.00 84.00 107 LEU A CA 1
ATOM 862 C C . LEU A 1 107 ? -26.306 -2.420 23.164 1.00 84.00 107 LEU A C 1
ATOM 864 O O . LEU A 1 107 ? -26.631 -2.190 24.329 1.00 84.00 107 LEU A O 1
ATOM 868 N N . ASN A 1 108 ? -27.071 -2.105 22.115 1.00 83.38 108 ASN A N 1
ATOM 869 C CA . ASN A 1 108 ? -28.395 -1.486 22.204 1.00 83.38 108 ASN A CA 1
ATOM 870 C C . ASN A 1 108 ? -29.533 -2.506 22.379 1.00 83.38 108 ASN A C 1
ATOM 872 O O . ASN A 1 108 ? -30.629 -2.120 22.790 1.00 83.38 108 ASN A O 1
ATOM 876 N N . GLU A 1 109 ? -29.312 -3.792 22.083 1.00 75.56 109 GLU A N 1
ATOM 877 C CA . GLU A 1 109 ? -30.230 -4.862 22.475 1.00 75.56 109 GLU A CA 1
ATOM 878 C C . GLU A 1 109 ? -30.454 -4.767 23.993 1.00 75.56 109 GLU A C 1
ATOM 880 O O . GLU A 1 109 ? -29.518 -4.894 24.785 1.00 75.56 109 GLU A O 1
ATOM 885 N N . ASN A 1 110 ? -31.703 -4.526 24.416 1.00 61.81 110 ASN A N 1
ATOM 886 C CA . ASN A 1 110 ? -32.056 -4.473 25.833 1.00 61.81 110 ASN A CA 1
ATOM 887 C C . ASN A 1 110 ? -31.486 -5.716 26.527 1.00 61.81 110 ASN A C 1
ATOM 889 O O . ASN A 1 110 ? -31.874 -6.837 26.181 1.00 61.81 110 ASN A O 1
ATOM 893 N N . GLN A 1 111 ? -30.622 -5.517 27.532 1.00 58.94 111 GLN A N 1
ATOM 894 C CA . GLN A 1 111 ? -30.019 -6.588 28.345 1.00 58.94 111 GLN A CA 1
ATOM 895 C C . GLN A 1 111 ? -31.066 -7.592 28.868 1.00 58.94 111 GLN A C 1
ATOM 897 O O . GLN A 1 111 ? -30.747 -8.748 29.123 1.00 58.94 111 GLN A O 1
ATOM 902 N N . ASN A 1 112 ? -32.328 -7.164 28.961 1.00 64.19 112 ASN A N 1
ATOM 903 C CA . ASN A 1 112 ? -33.477 -7.948 29.405 1.00 64.19 112 ASN A CA 1
ATOM 904 C C . ASN A 1 112 ? -33.989 -8.993 28.392 1.00 64.19 112 ASN A C 1
ATOM 906 O O . ASN A 1 112 ? -34.805 -9.830 28.764 1.00 64.19 112 ASN A O 1
ATOM 910 N N . SER A 1 113 ? -33.580 -8.939 27.119 1.00 72.75 113 SER A N 1
ATOM 911 C CA . SER A 1 113 ? -34.105 -9.828 26.066 1.00 72.75 113 SER A CA 1
ATOM 912 C C . SER A 1 113 ? -33.345 -11.150 25.926 1.00 72.75 113 SER A C 1
ATOM 914 O O . SER A 1 113 ? -33.911 -12.137 25.458 1.00 72.75 113 SER A O 1
ATOM 916 N N . LEU A 1 114 ? -32.077 -11.191 26.342 1.00 74.44 114 LEU A N 1
ATOM 917 C CA . LEU A 1 114 ? -31.215 -12.363 26.215 1.00 74.44 114 LEU A CA 1
ATOM 918 C C . LEU A 1 114 ? -31.042 -13.061 27.560 1.00 74.44 114 LEU A C 1
ATOM 920 O O . LEU A 1 114 ? -30.826 -12.422 28.588 1.00 74.44 114 LEU A O 1
ATOM 924 N N . SER A 1 115 ? -31.024 -14.394 27.547 1.00 84.44 115 SER A N 1
ATOM 925 C CA . SER A 1 115 ? -30.507 -15.127 28.701 1.00 84.44 115 SER A CA 1
ATOM 926 C C . SER A 1 115 ? -29.010 -14.840 28.877 1.00 84.44 115 SER A C 1
ATOM 928 O O . SER A 1 115 ? -28.288 -14.597 27.905 1.00 84.44 115 SER A O 1
ATOM 930 N N . LEU A 1 116 ? -28.506 -14.920 30.112 1.00 85.94 116 LEU A N 1
ATOM 931 C CA . LEU A 1 116 ? -27.079 -14.718 30.402 1.00 85.94 116 LEU A CA 1
ATOM 932 C C . LEU A 1 116 ? -26.172 -15.612 29.534 1.00 85.94 116 LEU A C 1
ATOM 934 O O . LEU A 1 116 ? -25.091 -15.195 29.117 1.00 85.94 116 LEU A O 1
ATOM 938 N N . GLU A 1 117 ? -26.609 -16.839 29.242 1.00 87.88 117 GLU A N 1
ATOM 939 C CA . GLU A 1 117 ? -25.872 -17.772 28.390 1.00 87.88 117 GLU A CA 1
ATOM 940 C C . GLU A 1 117 ? -25.829 -17.311 26.924 1.00 87.88 117 GLU A C 1
ATOM 942 O O . GLU A 1 117 ? -24.769 -17.356 26.296 1.00 87.88 117 GLU A O 1
ATOM 947 N N . GLN A 1 118 ? -26.948 -16.819 26.382 1.00 87.12 118 GLN A N 1
ATOM 948 C CA . GLN A 1 118 ? -27.000 -16.260 25.028 1.00 87.12 118 GLN A CA 1
ATOM 949 C C . GLN A 1 118 ? -26.154 -14.992 24.912 1.00 87.12 118 GLN A C 1
ATOM 951 O O . GLN A 1 118 ? -25.410 -14.848 23.942 1.00 87.12 118 GLN A O 1
ATOM 956 N N . PHE A 1 119 ? -26.213 -14.114 25.917 1.00 86.31 119 PHE A N 1
ATOM 957 C CA . PHE A 1 119 ? -25.378 -12.917 25.982 1.00 86.31 119 PHE A CA 1
ATOM 958 C C . PHE A 1 119 ? -23.888 -13.277 25.948 1.00 86.31 119 PHE A C 1
ATOM 960 O O . PHE A 1 119 ? -23.146 -12.757 25.116 1.00 86.31 119 PHE A O 1
ATOM 967 N N . ARG A 1 120 ? -23.452 -14.234 26.783 1.00 89.19 120 ARG A N 1
ATOM 968 C CA . ARG A 1 120 ? -22.062 -14.723 26.788 1.00 89.19 120 ARG A CA 1
ATOM 969 C C . ARG A 1 120 ? -21.657 -15.302 25.434 1.00 89.19 120 ARG A C 1
ATOM 971 O O . ARG A 1 120 ? -20.597 -14.948 24.929 1.00 89.19 120 ARG A O 1
ATOM 978 N N . LYS A 1 121 ? -22.501 -16.139 24.820 1.00 91.31 121 LYS A N 1
ATOM 979 C CA . LYS A 1 121 ? -22.244 -16.719 23.490 1.00 91.31 121 LYS A CA 1
ATOM 980 C C . LYS A 1 121 ? -22.085 -15.637 22.416 1.00 91.31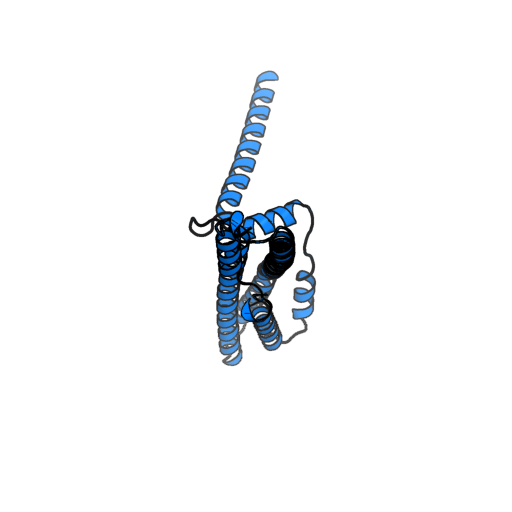 121 LYS A C 1
ATOM 982 O O . LYS A 1 121 ? -21.095 -15.664 21.684 1.00 91.31 121 LYS A O 1
ATOM 987 N N . LYS A 1 122 ? -23.008 -14.668 22.342 1.00 88.50 122 LYS A N 1
ATOM 988 C CA . LYS A 1 122 ? -22.924 -13.538 21.397 1.00 88.50 122 LYS A CA 1
ATOM 989 C C . LYS A 1 122 ? -21.661 -12.704 21.634 1.00 88.50 122 LYS A C 1
ATOM 991 O O . LYS A 1 122 ? -20.941 -12.423 20.679 1.00 88.50 122 LYS A O 1
ATOM 996 N N . LEU A 1 123 ? -21.343 -12.388 22.892 1.00 90.31 123 LEU A N 1
ATOM 997 C CA . LEU A 1 123 ? -20.137 -11.642 23.255 1.00 90.31 123 LEU A CA 1
ATOM 998 C C . LEU A 1 123 ? -18.858 -12.380 22.834 1.00 90.31 123 LEU A C 1
ATOM 1000 O O . LEU A 1 123 ? -17.966 -11.766 22.260 1.00 90.31 123 LEU A O 1
ATOM 1004 N N . THR A 1 124 ? -18.762 -13.694 23.062 1.00 92.81 124 THR A N 1
ATOM 1005 C CA . THR A 1 124 ? -17.607 -14.497 22.621 1.00 92.81 124 THR A CA 1
ATOM 1006 C C . THR A 1 124 ? -17.436 -14.462 21.100 1.00 92.81 124 THR A C 1
ATOM 1008 O O . THR A 1 124 ? -16.318 -14.291 20.612 1.00 92.81 124 THR A O 1
ATOM 1011 N N . ILE A 1 125 ? -18.532 -14.574 20.341 1.00 92.94 125 ILE A N 1
ATOM 1012 C CA . ILE A 1 125 ? -18.505 -14.486 18.873 1.00 92.94 125 ILE A CA 1
ATOM 1013 C C . ILE A 1 125 ? -18.037 -13.095 18.427 1.00 92.94 125 ILE A C 1
ATOM 1015 O O . ILE A 1 125 ? -17.158 -12.989 17.568 1.00 92.94 125 ILE A O 1
ATOM 1019 N N . LEU A 1 126 ? -18.591 -12.035 19.019 1.00 91.31 126 LEU A N 1
ATOM 1020 C CA . LEU A 1 126 ? -18.260 -10.655 18.674 1.00 91.31 126 LEU A CA 1
ATOM 1021 C C . LEU A 1 126 ? -16.794 -10.331 18.990 1.00 91.31 126 LEU A C 1
ATOM 1023 O O . LEU A 1 126 ? -16.085 -9.806 18.133 1.00 91.31 126 LEU A O 1
ATOM 1027 N N . SER A 1 127 ? -16.312 -10.728 20.168 1.00 93.38 127 SER A N 1
ATOM 1028 C CA . SER A 1 127 ? -14.907 -10.592 20.565 1.00 93.38 127 SER A CA 1
ATOM 1029 C C . SER A 1 127 ? -13.968 -11.319 19.599 1.00 93.38 127 SER A C 1
ATOM 1031 O O . SER A 1 127 ? -12.977 -10.738 19.164 1.00 93.38 127 SER A O 1
ATOM 1033 N N . SER A 1 128 ? -14.304 -12.546 19.180 1.00 95.38 128 SER A N 1
ATOM 1034 C CA . SER A 1 128 ? -13.501 -13.284 18.192 1.00 95.38 128 SER A CA 1
ATOM 1035 C C . SER A 1 128 ? -13.484 -12.601 16.817 1.00 95.38 128 SER A C 1
ATOM 1037 O O . SER A 1 128 ? -12.451 -12.580 16.144 1.00 95.38 128 SER A O 1
ATOM 1039 N N . ARG A 1 129 ? -14.605 -12.001 16.383 1.00 94.31 129 ARG A N 1
ATOM 1040 C CA . ARG A 1 129 ? -14.654 -11.206 15.141 1.00 94.31 129 ARG A CA 1
ATOM 1041 C C . ARG A 1 129 ? -13.775 -9.959 15.241 1.00 94.31 129 ARG A C 1
ATOM 1043 O O . ARG A 1 129 ? -13.035 -9.683 14.299 1.00 94.31 129 ARG A O 1
ATOM 1050 N N . TRP A 1 130 ? -13.809 -9.250 16.369 1.00 95.12 130 TRP A N 1
ATOM 1051 C CA . TRP A 1 130 ? -12.937 -8.099 16.622 1.00 95.12 130 TRP A CA 1
ATOM 1052 C C . TRP A 1 130 ? -11.459 -8.469 16.641 1.00 95.12 130 TRP A C 1
ATOM 1054 O O . TRP A 1 130 ? -10.655 -7.766 16.035 1.00 95.12 130 TRP A O 1
ATOM 1064 N N . GLU A 1 131 ? -11.092 -9.585 17.266 1.00 95.12 131 GLU A N 1
ATOM 1065 C CA . GLU A 1 131 ? -9.711 -10.070 17.285 1.00 95.12 131 GLU A CA 1
ATOM 1066 C C . GLU A 1 131 ? -9.194 -10.343 15.863 1.00 95.12 131 GLU A C 1
ATOM 1068 O O . GLU A 1 131 ? -8.149 -9.828 15.459 1.00 95.12 131 GLU A O 1
ATOM 1073 N N . LYS A 1 132 ? -9.978 -11.065 15.052 1.00 95.19 132 LYS A N 1
ATOM 1074 C CA . LYS A 1 132 ? -9.664 -11.304 13.633 1.00 95.19 132 LYS A CA 1
ATOM 1075 C C . LYS A 1 132 ? -9.585 -10.001 12.837 1.00 95.19 132 LYS A C 1
ATOM 1077 O O . LYS A 1 132 ? -8.708 -9.862 11.986 1.00 95.19 132 LYS A O 1
ATOM 1082 N N . TYR A 1 133 ? -10.463 -9.039 13.124 1.00 93.88 133 TYR A N 1
ATOM 1083 C CA . TYR A 1 133 ? -10.428 -7.731 12.477 1.00 93.88 133 TYR A CA 1
ATOM 1084 C C . TYR A 1 133 ? -9.147 -6.963 12.804 1.00 93.88 133 TYR A C 1
ATOM 1086 O O . TYR A 1 133 ? -8.519 -6.414 11.902 1.00 93.88 133 TYR A O 1
ATOM 1094 N N . ARG A 1 134 ? -8.699 -6.973 14.065 1.00 93.31 134 ARG A N 1
ATOM 1095 C CA . ARG A 1 134 ? -7.426 -6.354 14.463 1.00 93.31 134 ARG A CA 1
ATOM 1096 C C . ARG A 1 134 ? -6.241 -6.988 13.734 1.00 93.31 134 ARG A C 1
ATOM 1098 O O . ARG A 1 134 ? -5.431 -6.258 13.169 1.00 93.31 134 ARG A O 1
ATOM 1105 N N . MET A 1 135 ? -6.199 -8.319 13.626 1.00 94.38 135 MET A N 1
ATOM 1106 C CA . MET A 1 135 ? -5.173 -9.006 12.825 1.00 94.38 135 MET A CA 1
ATOM 1107 C C . MET A 1 135 ? -5.212 -8.588 11.346 1.00 94.38 135 MET A C 1
ATOM 1109 O O . MET A 1 135 ? -4.164 -8.365 10.740 1.00 94.38 135 MET A O 1
ATOM 1113 N N . GLN A 1 136 ? -6.408 -8.443 10.762 1.00 93.94 136 GLN A N 1
ATOM 1114 C CA . GLN A 1 136 ? -6.585 -7.951 9.391 1.00 93.94 136 GLN A CA 1
ATOM 1115 C C . GLN A 1 136 ? -6.067 -6.512 9.232 1.00 93.94 136 GLN A C 1
ATOM 1117 O O . GLN A 1 136 ? -5.337 -6.226 8.280 1.00 93.94 136 GLN A O 1
ATOM 1122 N N . GLN A 1 137 ? -6.404 -5.611 10.162 1.00 92.94 137 GLN A N 1
ATOM 1123 C CA . GLN A 1 137 ? -5.924 -4.226 10.160 1.00 92.94 137 GLN A CA 1
ATOM 1124 C C . GLN A 1 137 ? -4.396 -4.165 10.239 1.00 92.94 137 GLN A C 1
ATOM 1126 O O . GLN A 1 137 ? -3.773 -3.443 9.459 1.00 92.94 137 GLN A O 1
ATOM 1131 N N . ASP A 1 138 ? -3.788 -4.931 11.144 1.00 93.12 138 ASP A N 1
ATOM 1132 C CA . ASP A 1 138 ? -2.336 -4.961 11.331 1.00 93.12 138 ASP A CA 1
ATOM 1133 C C . ASP A 1 138 ? -1.620 -5.534 10.109 1.00 93.12 138 ASP A C 1
ATOM 1135 O O . ASP A 1 138 ? -0.650 -4.942 9.624 1.00 93.12 138 ASP A O 1
ATOM 1139 N N . PHE A 1 139 ? -2.137 -6.632 9.550 1.00 95.25 139 PHE A N 1
ATOM 1140 C CA . PHE A 1 139 ? -1.634 -7.202 8.305 1.00 95.25 139 PHE A CA 1
ATOM 1141 C C . PHE A 1 139 ? -1.666 -6.176 7.168 1.00 95.25 139 PHE A C 1
ATOM 1143 O O . PHE A 1 139 ? -0.653 -5.975 6.490 1.00 95.25 139 PHE A O 1
ATOM 1150 N N . ASN A 1 140 ? -2.798 -5.492 6.980 1.00 95.31 140 ASN A N 1
ATOM 1151 C CA . ASN A 1 140 ? -2.945 -4.498 5.924 1.00 95.31 140 ASN A CA 1
ATOM 1152 C C . ASN A 1 140 ? -2.015 -3.303 6.155 1.00 95.31 140 ASN A C 1
ATOM 1154 O O . ASN A 1 140 ? -1.277 -2.936 5.241 1.00 95.31 140 ASN A O 1
ATOM 1158 N N . LYS A 1 141 ? -1.971 -2.729 7.366 1.00 93.62 141 LYS A N 1
ATOM 1159 C CA . LYS A 1 141 ? -1.060 -1.621 7.717 1.00 93.62 141 LYS A CA 1
ATOM 1160 C C . LYS A 1 141 ? 0.389 -1.981 7.427 1.00 93.62 141 LYS A C 1
ATOM 1162 O O . LYS A 1 141 ? 1.105 -1.219 6.774 1.00 93.62 141 LYS A O 1
ATOM 1167 N N . TRP A 1 142 ? 0.824 -3.146 7.893 1.00 93.44 142 TRP A N 1
ATOM 1168 C CA . TRP A 1 142 ? 2.217 -3.547 7.789 1.00 93.44 142 TRP A CA 1
ATOM 1169 C C . TRP A 1 142 ? 2.616 -3.916 6.358 1.00 93.44 142 TRP A C 1
ATOM 1171 O O . TRP A 1 142 ? 3.689 -3.524 5.897 1.00 93.44 142 TRP A O 1
ATOM 1181 N N . THR A 1 143 ? 1.736 -4.591 5.615 1.00 95.25 143 THR A N 1
ATOM 1182 C CA . THR A 1 143 ? 1.952 -4.896 4.193 1.00 95.25 143 THR A CA 1
ATOM 1183 C C . THR A 1 143 ? 1.999 -3.617 3.358 1.00 95.25 143 THR A C 1
ATOM 1185 O O . THR A 1 143 ? 2.924 -3.438 2.562 1.00 95.25 143 THR A O 1
ATOM 1188 N N . THR A 1 144 ? 1.093 -2.671 3.618 1.00 96.06 144 THR A N 1
ATOM 1189 C CA . THR A 1 144 ? 1.094 -1.348 2.974 1.00 96.06 144 THR A CA 1
ATOM 1190 C C . THR A 1 144 ? 2.408 -0.612 3.224 1.00 96.06 144 THR A C 1
ATOM 1192 O O . THR A 1 144 ? 3.045 -0.144 2.282 1.00 96.06 144 THR A O 1
ATOM 1195 N N . LEU A 1 145 ? 2.861 -0.561 4.481 1.00 93.19 145 LEU A N 1
ATOM 1196 C CA . LEU A 1 145 ? 4.117 0.085 4.866 1.00 93.19 145 LEU A CA 1
ATOM 1197 C C . LEU A 1 145 ? 5.333 -0.594 4.223 1.00 93.19 145 LEU A C 1
ATOM 1199 O O . LEU A 1 145 ? 6.224 0.075 3.706 1.00 93.19 145 LEU A O 1
ATOM 1203 N N . ARG A 1 146 ? 5.357 -1.928 4.175 1.00 92.25 146 ARG A N 1
ATOM 1204 C CA . ARG A 1 146 ? 6.412 -2.680 3.487 1.00 92.25 146 ARG A CA 1
ATOM 1205 C C . ARG A 1 146 ? 6.481 -2.328 2.000 1.00 92.25 146 ARG A C 1
ATOM 1207 O O . ARG A 1 146 ? 7.578 -2.172 1.468 1.00 92.25 146 ARG A O 1
ATOM 1214 N N . HIS A 1 147 ? 5.339 -2.223 1.324 1.00 94.69 147 HIS A N 1
ATOM 1215 C CA . HIS A 1 147 ? 5.291 -1.815 -0.078 1.00 94.69 147 HIS A CA 1
ATOM 1216 C C . HIS A 1 147 ? 5.710 -0.354 -0.258 1.00 94.69 147 HIS A C 1
ATOM 1218 O O . HIS A 1 147 ? 6.516 -0.059 -1.139 1.00 94.69 147 HIS A O 1
ATOM 1224 N N . TRP A 1 148 ? 5.248 0.540 0.614 1.00 93.75 148 TRP A N 1
ATOM 1225 C CA . TRP A 1 148 ? 5.620 1.953 0.610 1.00 93.75 148 TRP A CA 1
ATOM 1226 C C . TRP A 1 148 ? 7.134 2.156 0.658 1.00 93.75 148 TRP A C 1
ATOM 1228 O O . TRP A 1 148 ? 7.695 2.862 -0.176 1.00 93.75 148 TRP A O 1
ATOM 1238 N N . LEU A 1 149 ? 7.811 1.437 1.553 1.00 90.44 149 LEU A N 1
ATOM 1239 C CA . LEU A 1 149 ? 9.260 1.532 1.746 1.00 90.44 149 LEU A CA 1
ATOM 1240 C C . LEU A 1 149 ? 10.080 1.040 0.539 1.00 90.44 149 LEU A C 1
ATOM 1242 O O . LEU A 1 149 ? 11.267 1.340 0.444 1.00 90.44 149 LEU A O 1
ATOM 1246 N N . ARG A 1 150 ? 9.470 0.314 -0.408 1.00 90.31 150 ARG A N 1
ATOM 1247 C CA . ARG A 1 150 ? 10.122 -0.098 -1.667 1.00 90.31 150 ARG A CA 1
ATOM 1248 C C . ARG A 1 150 ? 10.024 0.958 -2.767 1.00 90.31 150 ARG A C 1
ATOM 1250 O O . ARG A 1 150 ? 10.837 0.948 -3.691 1.00 90.31 150 ARG A O 1
ATOM 1257 N N . LEU A 1 151 ? 9.049 1.867 -2.693 1.00 91.94 151 LEU A N 1
ATOM 1258 C CA . LEU A 1 151 ? 8.799 2.857 -3.746 1.00 91.94 151 LEU A CA 1
ATOM 1259 C C . LEU A 1 151 ? 10.014 3.739 -4.071 1.00 91.94 151 LEU A C 1
ATOM 1261 O O . LEU A 1 151 ? 10.248 3.958 -5.262 1.00 91.94 151 LEU A O 1
ATOM 1265 N N . PRO A 1 152 ? 10.800 4.240 -3.093 1.00 89.75 152 PRO A N 1
ATOM 1266 C CA . PRO A 1 152 ? 11.952 5.086 -3.398 1.00 89.75 152 PRO A CA 1
ATOM 1267 C C . PRO A 1 152 ? 12.982 4.383 -4.282 1.00 89.75 152 PRO A C 1
ATOM 1269 O O . PRO A 1 152 ? 13.487 4.981 -5.231 1.00 89.75 152 PRO A O 1
ATOM 1272 N N . ALA A 1 153 ? 13.244 3.100 -4.029 1.00 87.88 153 ALA A N 1
ATOM 1273 C CA . ALA A 1 153 ? 14.214 2.349 -4.810 1.00 87.88 153 ALA A CA 1
ATOM 1274 C C . ALA A 1 153 ? 13.705 2.037 -6.224 1.00 87.88 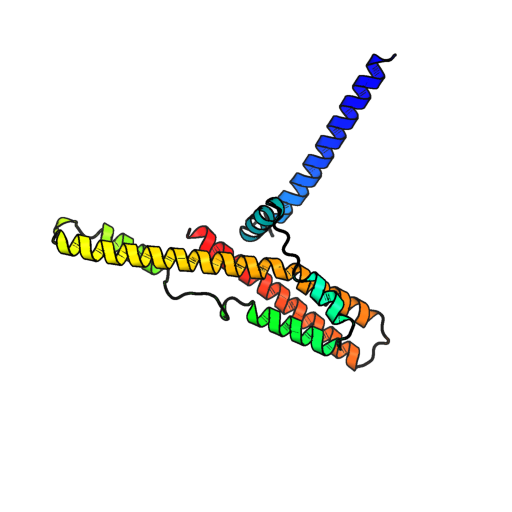153 ALA A C 1
ATOM 1276 O O . ALA A 1 153 ? 14.436 2.226 -7.192 1.00 87.88 153 ALA A O 1
ATOM 1277 N N . LEU A 1 154 ? 12.428 1.666 -6.375 1.00 91.19 154 LEU A N 1
ATOM 1278 C CA . LEU A 1 154 ? 11.819 1.496 -7.702 1.00 91.19 154 LEU A CA 1
ATOM 1279 C C . LEU A 1 154 ? 11.817 2.806 -8.501 1.00 91.19 154 LEU A C 1
ATOM 1281 O O . LEU A 1 154 ? 12.057 2.802 -9.708 1.00 91.19 154 LEU A O 1
ATOM 1285 N N . ARG A 1 155 ? 11.581 3.940 -7.830 1.00 91.94 155 ARG A N 1
ATOM 1286 C CA . ARG A 1 155 ? 11.672 5.266 -8.448 1.00 91.94 155 ARG A CA 1
ATOM 1287 C C . ARG A 1 155 ? 13.091 5.548 -8.930 1.00 91.94 155 ARG A C 1
ATOM 1289 O O . ARG A 1 155 ? 13.245 5.998 -10.062 1.00 91.94 155 ARG A O 1
ATOM 1296 N N . LEU A 1 156 ? 14.098 5.269 -8.103 1.00 88.94 156 LEU A N 1
ATOM 1297 C CA . LEU A 1 156 ? 15.502 5.456 -8.462 1.00 88.94 156 LEU A CA 1
ATOM 1298 C C . LEU A 1 156 ? 15.894 4.596 -9.673 1.00 88.94 156 LEU A C 1
ATOM 1300 O O . LEU A 1 156 ? 16.459 5.131 -10.624 1.00 88.94 156 LEU A O 1
ATOM 1304 N N . ARG A 1 157 ? 15.506 3.311 -9.694 1.00 88.81 157 ARG A N 1
ATOM 1305 C CA . ARG A 1 157 ? 15.715 2.409 -10.846 1.00 88.81 157 ARG A CA 1
ATOM 1306 C C . ARG A 1 157 ? 15.165 3.011 -12.141 1.00 88.81 157 ARG A C 1
ATOM 1308 O O . ARG A 1 157 ? 15.863 3.080 -13.145 1.00 88.81 157 ARG A O 1
ATOM 1315 N N . LEU A 1 158 ? 13.932 3.525 -12.115 1.00 91.19 158 LEU A N 1
ATOM 1316 C CA . LEU A 1 158 ? 13.325 4.169 -13.287 1.00 91.19 158 LEU A CA 1
ATOM 1317 C C . LEU A 1 158 ? 14.025 5.473 -13.691 1.00 91.19 158 LEU A C 1
ATOM 1319 O O . LEU A 1 158 ? 14.077 5.777 -14.879 1.00 91.19 158 LEU A O 1
ATOM 1323 N N . GLN A 1 159 ? 14.527 6.254 -12.732 1.00 91.00 159 GLN A N 1
ATOM 1324 C CA . GLN A 1 159 ? 15.228 7.515 -13.003 1.00 91.00 159 GLN A CA 1
ATOM 1325 C C . GLN A 1 159 ? 16.592 7.296 -13.662 1.00 91.00 159 GLN A C 1
ATOM 1327 O O . GLN A 1 159 ? 16.943 8.052 -14.566 1.00 91.00 159 GLN A O 1
ATOM 1332 N N . ILE A 1 160 ? 17.335 6.270 -13.237 1.00 88.44 160 ILE A N 1
ATOM 1333 C CA . ILE A 1 160 ? 18.609 5.882 -13.858 1.00 88.44 160 ILE A CA 1
ATOM 1334 C C . ILE A 1 160 ? 18.356 5.450 -15.305 1.00 88.44 160 ILE A C 1
ATOM 1336 O O . ILE A 1 160 ? 18.881 6.080 -16.219 1.00 88.44 160 ILE A O 1
ATOM 1340 N N . LEU A 1 161 ? 17.419 4.519 -15.524 1.00 88.44 161 LEU A N 1
ATOM 1341 C CA . LEU A 1 161 ? 17.029 4.092 -16.874 1.00 88.44 161 LEU A CA 1
ATOM 1342 C C . LEU A 1 161 ? 16.578 5.266 -17.750 1.00 88.44 161 LEU A C 1
ATOM 1344 O O . LEU A 1 161 ? 16.928 5.348 -18.921 1.00 88.44 161 LEU A O 1
ATOM 1348 N N . GLU A 1 162 ? 15.785 6.195 -17.210 1.00 90.50 162 GLU A N 1
ATOM 1349 C CA . GLU A 1 162 ? 15.356 7.373 -17.964 1.00 90.50 162 GLU A CA 1
ATOM 1350 C C . GLU A 1 162 ? 16.539 8.258 -18.381 1.00 90.50 162 GLU A C 1
ATOM 1352 O O . GLU A 1 162 ? 16.532 8.799 -19.490 1.00 90.50 162 GLU A O 1
ATOM 1357 N N . LYS A 1 163 ? 17.534 8.427 -17.504 1.00 89.25 163 LYS A N 1
ATOM 1358 C CA . LYS A 1 163 ? 18.740 9.209 -17.783 1.00 89.25 163 LYS A CA 1
ATOM 1359 C C . LYS A 1 163 ? 19.573 8.549 -18.881 1.00 89.25 163 LYS A C 1
ATOM 1361 O O . LYS A 1 163 ? 19.945 9.236 -19.830 1.00 89.25 163 LYS A O 1
ATOM 1366 N N . ASP A 1 164 ? 19.799 7.244 -18.791 1.00 86.88 164 ASP A N 1
ATOM 1367 C CA . ASP A 1 164 ? 20.614 6.505 -19.759 1.00 86.88 164 ASP A CA 1
ATOM 1368 C C . ASP A 1 164 ? 19.966 6.530 -21.149 1.00 86.88 164 ASP A C 1
ATOM 1370 O O . ASP A 1 164 ? 20.593 6.935 -22.128 1.00 86.88 164 ASP A O 1
ATOM 1374 N N . LEU A 1 165 ? 18.651 6.294 -21.216 1.00 86.94 165 LEU A N 1
ATOM 1375 C CA . LEU A 1 165 ? 17.878 6.343 -22.464 1.00 86.94 165 LEU A CA 1
ATOM 1376 C C . LEU A 1 165 ? 17.812 7.736 -23.111 1.00 86.94 165 LEU A C 1
ATOM 1378 O O . LEU A 1 165 ? 17.506 7.845 -24.301 1.00 86.94 165 LEU A O 1
ATOM 1382 N N . LYS A 1 166 ? 18.032 8.812 -22.345 1.00 86.25 166 LYS A N 1
ATOM 1383 C CA . LYS A 1 166 ? 18.100 10.186 -22.874 1.00 86.25 166 LYS A CA 1
ATOM 1384 C C . LYS A 1 166 ? 19.474 10.528 -23.448 1.00 86.25 166 LYS A C 1
ATOM 1386 O O . LYS A 1 166 ? 19.536 11.383 -24.328 1.00 86.25 166 LYS A O 1
ATOM 1391 N N . ASN A 1 167 ? 20.536 9.886 -22.962 1.00 83.75 167 ASN A N 1
ATOM 1392 C CA . ASN A 1 167 ? 21.908 10.137 -23.405 1.00 83.75 167 ASN A CA 1
ATOM 1393 C C . ASN A 1 167 ? 22.245 9.414 -24.722 1.00 83.75 167 ASN A C 1
ATOM 1395 O O . ASN A 1 167 ? 23.192 9.789 -25.411 1.00 83.75 167 ASN A O 1
ATOM 1399 N N . GLU A 1 168 ? 21.471 8.397 -25.100 1.00 77.81 168 GLU A N 1
ATOM 1400 C CA . GLU A 1 168 ? 21.681 7.626 -26.326 1.00 77.81 168 GLU A CA 1
ATOM 14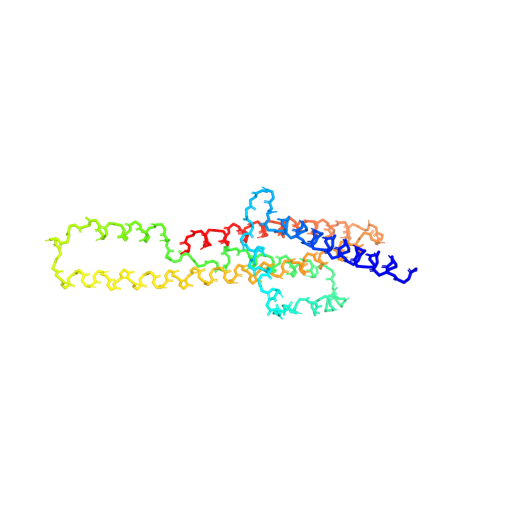01 C C . GLU A 1 168 ? 21.069 8.274 -27.584 1.00 77.81 168 GLU A C 1
ATOM 1403 O O . GLU A 1 168 ? 20.089 9.025 -27.540 1.00 77.81 168 GLU A O 1
ATOM 1408 N N . LYS A 1 169 ? 21.611 7.932 -28.766 1.00 77.50 169 LYS A N 1
ATOM 1409 C CA . LYS A 1 169 ? 21.043 8.349 -30.063 1.00 77.50 169 LYS A CA 1
ATOM 1410 C C . LYS A 1 169 ? 19.582 7.896 -30.153 1.00 77.50 169 LYS A C 1
ATOM 1412 O O . LYS A 1 169 ? 19.311 6.703 -30.043 1.00 77.50 169 LYS A O 1
ATOM 1417 N N . GLN A 1 170 ? 18.647 8.819 -30.421 1.00 77.69 170 GLN A N 1
ATOM 1418 C CA . GLN A 1 170 ? 17.189 8.584 -30.379 1.00 77.69 170 GLN A CA 1
ATOM 1419 C C . GLN A 1 170 ? 16.635 7.638 -31.467 1.00 77.69 170 GLN A C 1
ATOM 1421 O O . GLN A 1 170 ? 15.806 8.001 -32.319 1.00 77.69 170 GLN A O 1
ATOM 1426 N N . SER A 1 171 ? 17.026 6.370 -31.394 1.00 84.94 171 SER A N 1
ATOM 1427 C CA . SER A 1 171 ? 16.439 5.292 -32.173 1.00 84.94 171 SER A CA 1
ATOM 1428 C C . SER A 1 171 ? 14.948 5.140 -31.843 1.00 84.94 171 SER A C 1
ATOM 1430 O O . SER A 1 171 ? 14.464 5.490 -30.759 1.00 84.94 171 SER A O 1
ATOM 1432 N N . ARG A 1 172 ? 14.181 4.577 -32.784 1.00 86.94 172 ARG A N 1
ATOM 1433 C CA . ARG A 1 172 ? 12.757 4.261 -32.569 1.00 86.94 172 ARG A CA 1
ATOM 1434 C C . ARG A 1 172 ? 12.557 3.318 -31.373 1.00 86.94 172 ARG A C 1
ATOM 1436 O O . ARG A 1 172 ? 11.542 3.419 -30.685 1.00 86.94 172 ARG A O 1
ATOM 1443 N N . ARG A 1 173 ? 13.515 2.415 -31.119 1.00 87.19 173 ARG A N 1
ATOM 1444 C CA . ARG A 1 173 ? 13.505 1.482 -29.980 1.00 87.19 173 ARG A CA 1
ATOM 1445 C C . ARG A 1 173 ? 13.603 2.238 -28.655 1.00 87.19 173 ARG A C 1
ATOM 1447 O O . ARG A 1 173 ? 12.748 2.024 -27.798 1.00 87.19 173 ARG A O 1
ATOM 1454 N N . PHE A 1 174 ? 14.560 3.155 -28.524 1.00 86.50 174 PHE A N 1
ATOM 1455 C CA . PHE A 1 174 ? 14.743 3.936 -27.298 1.00 86.50 174 PHE A CA 1
ATOM 1456 C C . PHE A 1 174 ? 13.562 4.860 -27.021 1.00 86.50 174 PHE A C 1
ATOM 1458 O O . PHE A 1 174 ? 13.063 4.886 -25.902 1.00 86.50 174 PHE A O 1
ATOM 1465 N N . ARG A 1 175 ? 12.993 5.505 -28.050 1.00 89.31 175 ARG A N 1
ATOM 1466 C CA . ARG A 1 175 ? 11.761 6.302 -27.892 1.00 89.31 175 ARG A CA 1
ATOM 1467 C C . ARG A 1 175 ? 10.582 5.480 -27.356 1.00 89.31 175 ARG A C 1
ATOM 1469 O O . ARG A 1 175 ? 9.872 5.932 -26.460 1.00 89.31 175 ARG A O 1
ATOM 1476 N N . ARG A 1 176 ? 10.385 4.255 -27.862 1.00 91.38 176 ARG A N 1
ATOM 1477 C CA . ARG A 1 176 ? 9.350 3.333 -27.352 1.00 91.38 176 ARG A CA 1
ATOM 1478 C C . ARG A 1 176 ? 9.621 2.907 -25.912 1.00 91.38 176 ARG A C 1
ATOM 1480 O O . ARG A 1 176 ? 8.682 2.800 -25.128 1.00 91.38 176 ARG A O 1
ATOM 1487 N N . LEU A 1 177 ? 10.879 2.643 -25.568 1.00 91.50 177 LEU A N 1
ATOM 1488 C CA . LEU A 1 177 ? 11.254 2.239 -24.219 1.00 91.50 177 LEU A CA 1
ATOM 1489 C C . LEU A 1 177 ? 11.095 3.393 -23.220 1.00 91.50 177 LEU A C 1
ATOM 1491 O O . LEU A 1 177 ? 10.465 3.201 -22.187 1.00 91.50 177 LEU A O 1
ATOM 1495 N N . LEU A 1 178 ? 11.531 4.603 -23.571 1.00 92.19 178 LEU A N 1
ATOM 1496 C CA . LEU A 1 178 ? 11.325 5.813 -22.776 1.00 92.19 178 LEU A CA 1
ATOM 1497 C C . LEU A 1 178 ? 9.833 6.080 -22.522 1.00 92.19 178 LEU A C 1
ATOM 1499 O O . LEU A 1 178 ? 9.438 6.418 -21.409 1.00 92.19 178 LEU A O 1
ATOM 1503 N N . HIS A 1 179 ? 8.976 5.869 -23.527 1.00 93.50 179 HIS A N 1
ATOM 1504 C CA . HIS A 1 179 ? 7.526 5.942 -23.337 1.00 93.50 179 HIS A CA 1
ATOM 1505 C C . HIS A 1 179 ? 7.023 4.911 -22.312 1.00 93.50 179 HIS A C 1
ATOM 1507 O O . HIS A 1 179 ? 6.201 5.242 -21.458 1.00 93.50 179 HIS A O 1
ATOM 1513 N N . ARG A 1 180 ? 7.529 3.671 -22.348 1.00 94.38 180 ARG A N 1
ATOM 1514 C CA . ARG A 1 180 ? 7.193 2.649 -21.341 1.00 94.38 180 ARG A CA 1
ATOM 1515 C C . ARG A 1 180 ? 7.676 3.049 -19.949 1.00 94.38 180 ARG A C 1
ATOM 1517 O O . ARG A 1 180 ? 6.917 2.883 -19.004 1.00 94.38 180 ARG A O 1
ATOM 1524 N N . VAL A 1 181 ? 8.877 3.615 -19.817 1.00 94.56 181 VAL A N 1
ATOM 1525 C CA . VAL A 1 181 ? 9.383 4.137 -18.534 1.00 94.56 181 VAL A CA 1
ATOM 1526 C C . VAL A 1 181 ? 8.419 5.180 -17.965 1.00 94.56 181 VAL A C 1
ATOM 1528 O O . VAL A 1 181 ? 7.998 5.044 -16.820 1.00 94.56 181 VAL A O 1
ATOM 1531 N N . LYS A 1 182 ? 7.968 6.146 -18.778 1.00 94.50 182 LYS A N 1
ATOM 1532 C CA . LYS A 1 182 ? 6.965 7.146 -18.362 1.00 94.50 182 LYS A CA 1
ATOM 1533 C C . LYS A 1 182 ? 5.642 6.511 -17.920 1.00 94.50 182 LYS A C 1
ATOM 1535 O O . LYS A 1 182 ? 5.073 6.903 -16.906 1.00 94.50 182 LYS A O 1
ATOM 1540 N N . GLN A 1 183 ? 5.159 5.493 -18.636 1.00 96.38 183 GLN A N 1
ATOM 1541 C CA . GLN A 1 183 ? 3.963 4.749 -18.218 1.00 96.38 183 GLN A CA 1
ATOM 1542 C C . GLN A 1 183 ? 4.159 4.068 -16.859 1.00 96.38 183 GLN A C 1
ATOM 1544 O O . GLN A 1 183 ? 3.268 4.111 -16.016 1.00 96.38 183 GLN A O 1
ATOM 1549 N N . VAL A 1 184 ? 5.323 3.458 -16.626 1.00 96.19 184 VAL A N 1
ATOM 1550 C CA . VAL A 1 184 ? 5.635 2.800 -15.351 1.00 96.19 184 VAL A CA 1
ATOM 1551 C C . VAL A 1 184 ? 5.792 3.822 -14.219 1.00 96.19 184 VAL A C 1
ATOM 1553 O O . VAL A 1 184 ? 5.322 3.566 -13.114 1.00 96.19 184 VAL A O 1
ATOM 1556 N N . GLN A 1 185 ? 6.343 5.009 -14.486 1.00 95.12 185 GLN A N 1
ATOM 1557 C CA . GLN A 1 185 ? 6.360 6.118 -13.525 1.00 95.12 185 GLN A CA 1
ATOM 1558 C C . GLN A 1 185 ? 4.939 6.559 -13.130 1.00 95.12 185 GLN A C 1
ATOM 1560 O O . GLN A 1 185 ? 4.682 6.776 -11.947 1.00 95.12 185 GLN A O 1
ATOM 1565 N N . ASN A 1 186 ? 3.996 6.622 -14.076 1.00 95.94 186 ASN A N 1
ATOM 1566 C CA . ASN A 1 186 ? 2.591 6.921 -13.766 1.00 95.94 186 ASN A CA 1
ATOM 1567 C C . ASN A 1 186 ? 1.950 5.834 -12.890 1.00 95.94 186 ASN A C 1
ATOM 1569 O O . ASN A 1 186 ? 1.235 6.151 -11.938 1.00 95.94 186 ASN A O 1
ATOM 1573 N N . ILE A 1 187 ? 2.246 4.555 -13.160 1.00 96.44 187 ILE A N 1
ATOM 1574 C CA . ILE A 1 187 ? 1.813 3.443 -12.298 1.00 96.44 187 ILE A CA 1
ATOM 1575 C C . ILE A 1 187 ? 2.402 3.611 -10.893 1.00 96.44 187 ILE A C 1
ATOM 1577 O O . ILE A 1 187 ? 1.673 3.471 -9.918 1.00 96.44 187 ILE A O 1
ATOM 1581 N N . LEU A 1 188 ? 3.685 3.966 -10.772 1.00 95.12 188 LEU A N 1
ATOM 1582 C CA . LEU A 1 188 ? 4.335 4.197 -9.480 1.00 95.12 188 LEU A CA 1
ATOM 1583 C C . LEU A 1 188 ? 3.622 5.288 -8.671 1.00 95.12 188 LEU A C 1
ATOM 1585 O O . LEU A 1 188 ? 3.388 5.096 -7.479 1.00 95.12 188 LEU A O 1
ATOM 1589 N N . GLN A 1 189 ? 3.235 6.401 -9.303 1.00 94.44 189 GLN A N 1
ATOM 1590 C CA . GLN A 1 189 ? 2.473 7.460 -8.626 1.00 94.44 189 GLN A CA 1
ATOM 1591 C C . GLN A 1 189 ? 1.074 6.997 -8.207 1.00 94.44 189 GLN A C 1
ATOM 1593 O O . GLN A 1 189 ? 0.634 7.293 -7.097 1.00 94.44 189 GLN A O 1
ATOM 1598 N N . SER A 1 190 ? 0.388 6.225 -9.054 1.00 96.00 190 SER A N 1
ATOM 1599 C CA . SER A 1 190 ? -0.910 5.642 -8.702 1.00 96.00 190 SER A CA 1
ATOM 1600 C C . SER A 1 190 ? -0.798 4.679 -7.515 1.00 96.00 190 SER A C 1
ATOM 1602 O O . SER A 1 190 ? -1.573 4.795 -6.566 1.00 96.00 190 SER A O 1
ATOM 1604 N N . VAL A 1 191 ? 0.198 3.786 -7.518 1.00 96.25 191 VAL A N 1
ATOM 1605 C CA . VAL A 1 191 ? 0.478 2.863 -6.406 1.00 96.25 191 VAL A CA 1
ATOM 1606 C C . VAL A 1 191 ? 0.781 3.642 -5.130 1.00 96.25 191 VAL A C 1
ATOM 1608 O O . VAL A 1 191 ? 0.217 3.328 -4.087 1.00 96.25 191 VAL A O 1
ATOM 1611 N N . ARG A 1 192 ? 1.614 4.690 -5.201 1.00 94.69 192 ARG A N 1
ATOM 1612 C CA . ARG A 1 192 ? 1.911 5.563 -4.055 1.00 94.69 192 ARG A CA 1
ATOM 1613 C C . ARG A 1 192 ? 0.630 6.108 -3.424 1.00 94.69 192 ARG A C 1
ATOM 1615 O O . ARG A 1 192 ? 0.456 5.968 -2.217 1.00 94.69 192 ARG A O 1
ATOM 1622 N N . LYS A 1 193 ? -0.268 6.680 -4.231 1.00 94.00 193 LYS A N 1
ATOM 1623 C CA . LYS A 1 193 ? -1.541 7.225 -3.742 1.00 94.00 193 LYS A CA 1
ATOM 1624 C C . LYS A 1 193 ? -2.413 6.139 -3.103 1.00 94.00 193 LYS A C 1
ATOM 1626 O O . LYS A 1 193 ? -2.823 6.292 -1.961 1.00 94.00 193 LYS A O 1
ATOM 1631 N N . LYS A 1 194 ? -2.597 5.000 -3.782 1.00 95.75 194 LYS A N 1
ATOM 1632 C CA . LYS A 1 194 ? -3.369 3.863 -3.248 1.00 95.75 194 LYS A CA 1
ATOM 1633 C C . LYS A 1 194 ? -2.830 3.371 -1.899 1.00 95.75 194 LYS A C 1
ATOM 1635 O O . LYS A 1 194 ? -3.608 3.111 -0.989 1.00 95.75 194 LYS A O 1
ATOM 1640 N N . LEU A 1 195 ? -1.509 3.254 -1.748 1.00 95.56 195 LEU A N 1
ATOM 1641 C CA . LEU A 1 195 ? -0.892 2.836 -0.483 1.00 95.56 195 LEU A CA 1
ATOM 1642 C C . LEU A 1 195 ? -1.119 3.866 0.632 1.00 95.56 195 LEU A C 1
ATOM 1644 O O . LEU A 1 195 ? -1.399 3.487 1.767 1.00 95.56 195 LEU A O 1
ATOM 1648 N N . GLN A 1 196 ? -1.031 5.160 0.321 1.00 93.00 196 GLN A N 1
ATOM 1649 C CA . GLN A 1 196 ? -1.342 6.218 1.282 1.00 93.00 196 GLN A CA 1
ATOM 1650 C C . GLN A 1 196 ? -2.803 6.136 1.750 1.00 93.00 196 GLN A C 1
ATOM 1652 O O . GLN A 1 196 ? -3.052 6.173 2.956 1.00 93.00 196 GLN A O 1
ATOM 1657 N N . ASP A 1 197 ? -3.739 5.959 0.815 1.00 92.56 197 ASP A N 1
ATOM 1658 C CA . ASP A 1 197 ? -5.174 5.866 1.098 1.00 92.56 197 ASP A CA 1
ATOM 1659 C C . ASP A 1 197 ? -5.497 4.633 1.958 1.00 92.56 197 ASP A C 1
ATOM 1661 O O . ASP A 1 197 ? -6.145 4.748 2.999 1.00 92.56 197 ASP A O 1
ATOM 1665 N N . VAL A 1 198 ? -4.973 3.458 1.589 1.00 93.75 198 VAL A N 1
ATOM 1666 C CA . VAL A 1 198 ? -5.182 2.209 2.342 1.00 93.75 198 VAL A CA 1
ATOM 1667 C C . VAL A 1 198 ? -4.628 2.306 3.760 1.00 93.75 198 VAL A C 1
ATOM 1669 O O . VAL A 1 198 ? -5.304 1.922 4.717 1.00 93.75 198 VAL A O 1
ATOM 1672 N N . TYR A 1 199 ? -3.421 2.852 3.929 1.00 93.88 199 TYR A N 1
ATOM 1673 C CA . TYR A 1 199 ? -2.854 3.025 5.265 1.00 93.88 199 TYR A CA 1
ATOM 1674 C C . TYR A 1 199 ? -3.693 3.991 6.106 1.00 93.88 199 TYR A C 1
ATOM 1676 O O . TYR A 1 199 ? -3.905 3.740 7.291 1.00 93.88 199 TYR A O 1
ATOM 1684 N N . ALA A 1 200 ? -4.188 5.078 5.506 1.00 89.88 200 ALA A N 1
ATOM 1685 C CA . ALA A 1 200 ? -5.020 6.058 6.193 1.00 89.88 200 ALA A CA 1
ATOM 1686 C C . ALA A 1 200 ? -6.352 5.463 6.675 1.00 89.88 200 ALA A C 1
ATOM 1688 O O . ALA A 1 200 ? -6.736 5.736 7.812 1.00 89.88 200 ALA A O 1
ATOM 1689 N N . ILE A 1 201 ? -7.016 4.628 5.863 1.00 89.50 201 ILE A N 1
ATOM 1690 C CA . ILE A 1 201 ? -8.261 3.934 6.240 1.00 89.50 201 ILE A CA 1
ATOM 1691 C C . ILE A 1 201 ? -8.038 3.122 7.518 1.00 89.50 201 ILE A C 1
ATOM 1693 O O . ILE A 1 201 ? -8.628 3.416 8.558 1.00 89.50 201 ILE A O 1
ATOM 1697 N N . PHE A 1 202 ? -7.097 2.177 7.492 1.00 87.69 202 PHE A N 1
ATOM 1698 C CA . PHE A 1 202 ? -6.864 1.308 8.645 1.00 87.69 202 PHE A CA 1
ATOM 1699 C C . PHE A 1 202 ? -6.260 2.054 9.841 1.00 87.69 202 PHE A C 1
ATOM 1701 O O . PHE A 1 202 ? -6.435 1.632 10.986 1.00 87.69 202 PHE A O 1
ATOM 1708 N N . HIS A 1 203 ? -5.526 3.149 9.617 1.00 85.19 203 HIS A N 1
ATOM 1709 C CA . HIS A 1 203 ? -5.012 3.984 10.702 1.00 85.19 203 HIS A CA 1
ATOM 1710 C C . HIS A 1 203 ? -6.129 4.723 11.444 1.00 85.19 203 HIS A C 1
ATOM 1712 O O . HIS A 1 203 ? -6.087 4.762 12.666 1.00 85.19 203 HIS A O 1
ATOM 1718 N N . ARG A 1 204 ? -7.125 5.264 10.731 1.00 80.50 204 ARG A N 1
ATOM 1719 C CA . ARG A 1 204 ? -8.253 6.003 11.328 1.00 80.50 204 ARG A CA 1
ATOM 1720 C C . ARG A 1 204 ? -9.282 5.106 12.003 1.00 80.50 204 ARG A C 1
ATOM 1722 O O . ARG A 1 204 ? -9.961 5.537 12.924 1.00 80.50 204 ARG A O 1
ATOM 1729 N N . GLU A 1 205 ? -9.430 3.877 11.527 1.00 72.56 205 GLU A N 1
ATOM 1730 C CA . GLU A 1 205 ? -10.326 2.900 12.146 1.00 72.56 205 GLU A CA 1
ATOM 1731 C C . GLU A 1 205 ? -9.774 2.273 13.429 1.00 72.56 205 GLU A C 1
ATOM 1733 O O . GLU A 1 205 ? -10.537 1.613 14.139 1.00 72.56 205 GLU A O 1
ATOM 1738 N N . GLY A 1 206 ? -8.459 2.392 13.639 1.00 60.88 206 GLY A N 1
ATOM 1739 C CA . GLY A 1 206 ? -7.705 1.734 14.701 1.00 60.88 206 GLY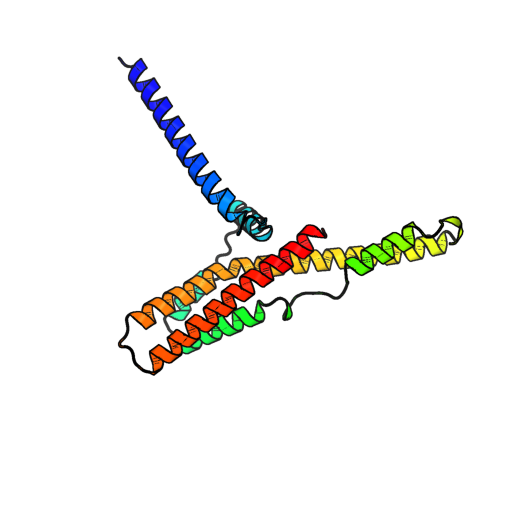 A CA 1
ATOM 1740 C C . GLY A 1 206 ? -7.965 2.341 16.062 1.00 60.88 206 GLY A C 1
ATOM 1741 O O . GLY A 1 206 ? -8.370 1.551 16.949 1.00 60.88 206 GLY A O 1
#

Radius of gyration: 25.67 Å; chains: 1; bounding box: 74×58×63 Å

Organism: Wuchereria bancrofti (NCBI:txid6293)

pLDDT: mean 82.94, std 13.9, range [45.16, 96.88]